Protein AF-Q4UH45-F1 (afdb_monomer)

Mean predicted aligned error: 14.89 Å

InterPro domains:
  IPR040346 GEX1/Brambleberry [PTHR33538] (209-299)

pLDDT: mean 76.78, std 16.5, range [30.42, 95.94]

Structure (mmCIF, N/CA/C/O backbone):
data_AF-Q4UH45-F1
#
_entry.id   AF-Q4UH45-F1
#
loop_
_atom_site.group_PDB
_atom_site.id
_atom_site.type_symbol
_atom_site.label_atom_id
_atom_site.label_alt_id
_atom_site.label_comp_id
_atom_site.label_asym_id
_atom_site.label_entity_id
_atom_site.label_seq_id
_atom_site.pdbx_PDB_ins_code
_atom_site.Cartn_x
_atom_site.Cartn_y
_atom_site.Cartn_z
_atom_site.occupancy
_atom_site.B_iso_or_equiv
_atom_site.auth_seq_id
_atom_site.auth_comp_id
_atom_site.auth_asym_id
_atom_site.auth_atom_id
_atom_site.pdbx_PDB_model_num
ATOM 1 N N . MET A 1 1 ? 33.753 -18.126 -39.770 1.00 50.56 1 MET A N 1
ATOM 2 C CA . MET A 1 1 ? 32.613 -17.251 -39.402 1.00 50.56 1 MET A CA 1
ATOM 3 C C . MET A 1 1 ? 31.334 -18.029 -39.057 1.00 50.56 1 MET A C 1
ATOM 5 O O . MET A 1 1 ? 30.749 -17.749 -38.024 1.00 50.56 1 MET A O 1
ATOM 9 N N . TYR A 1 2 ? 30.941 -19.057 -39.824 1.00 47.47 2 TYR A N 1
ATOM 10 C CA . TYR A 1 2 ? 29.731 -19.871 -39.565 1.00 47.47 2 TYR A CA 1
ATOM 11 C C . TYR A 1 2 ? 29.732 -20.716 -38.272 1.00 47.47 2 TYR A C 1
ATOM 13 O O . TYR A 1 2 ? 28.672 -20.997 -37.716 1.00 47.47 2 TYR A O 1
ATOM 21 N N . VAL A 1 3 ? 30.905 -21.114 -37.770 1.00 50.88 3 VAL A N 1
ATOM 22 C CA . VAL A 1 3 ? 31.024 -21.936 -36.546 1.00 50.88 3 VAL A CA 1
ATOM 23 C C . VAL A 1 3 ? 30.750 -21.113 -35.280 1.00 50.88 3 VAL A C 1
ATOM 25 O O . VAL A 1 3 ? 30.104 -21.596 -34.355 1.00 50.88 3 VAL A O 1
ATOM 28 N N . LEU A 1 4 ? 31.163 -19.841 -35.268 1.00 51.12 4 LEU A N 1
ATOM 29 C CA . LEU A 1 4 ? 30.916 -18.921 -34.153 1.00 51.12 4 LEU A CA 1
ATOM 30 C C . LEU A 1 4 ? 29.439 -18.508 -34.070 1.00 51.12 4 LEU A C 1
ATOM 32 O O . LEU A 1 4 ? 28.895 -18.415 -32.974 1.00 51.12 4 LEU A O 1
ATOM 36 N N . LEU A 1 5 ? 28.767 -18.354 -35.219 1.00 50.38 5 LEU A N 1
ATOM 37 C CA . LEU A 1 5 ? 27.331 -18.063 -35.269 1.00 50.38 5 LEU A CA 1
ATOM 38 C C . LEU A 1 5 ? 26.491 -19.238 -34.732 1.00 50.38 5 LEU A C 1
ATOM 40 O O .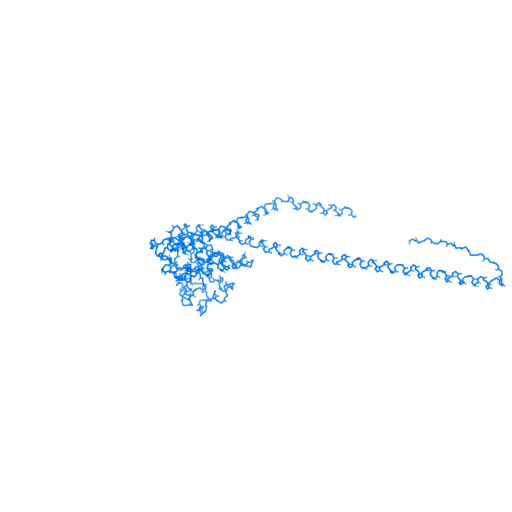 LEU A 1 5 ? 25.549 -19.033 -33.972 1.00 50.38 5 LEU A O 1
ATOM 44 N N . ASN A 1 6 ? 26.868 -20.478 -35.066 1.00 48.53 6 ASN A N 1
ATOM 45 C CA . ASN A 1 6 ? 26.182 -21.677 -34.570 1.00 48.53 6 ASN A CA 1
ATOM 46 C C . ASN A 1 6 ? 26.401 -21.907 -33.069 1.00 48.53 6 ASN A C 1
ATOM 48 O O . ASN A 1 6 ? 25.457 -22.252 -32.364 1.00 48.53 6 ASN A O 1
ATOM 52 N N . LEU A 1 7 ? 27.611 -21.664 -32.553 1.00 52.16 7 LEU A N 1
ATOM 53 C CA . LEU A 1 7 ? 27.875 -21.742 -31.113 1.00 52.16 7 LEU A CA 1
ATOM 54 C C . LEU A 1 7 ? 27.067 -20.703 -30.325 1.00 52.16 7 LEU A C 1
ATOM 56 O O . LEU A 1 7 ? 26.541 -21.036 -29.267 1.00 52.16 7 LEU A O 1
ATOM 60 N N . TYR A 1 8 ? 26.900 -19.490 -30.863 1.00 54.53 8 TYR A N 1
ATOM 61 C CA . TYR A 1 8 ? 26.096 -18.432 -30.245 1.00 54.53 8 TYR A CA 1
ATOM 62 C C . TYR A 1 8 ? 24.598 -18.788 -30.186 1.00 54.53 8 TYR A C 1
ATOM 64 O O . TYR A 1 8 ? 23.959 -18.639 -29.144 1.00 54.53 8 TYR A O 1
ATOM 72 N N . ILE A 1 9 ? 24.047 -19.355 -31.266 1.00 57.09 9 ILE A N 1
ATOM 73 C CA . ILE A 1 9 ? 22.644 -19.804 -31.324 1.00 57.09 9 ILE A CA 1
ATOM 74 C C . ILE A 1 9 ? 22.397 -21.006 -30.390 1.00 57.09 9 ILE A C 1
ATOM 76 O O . ILE A 1 9 ? 21.370 -21.071 -29.708 1.00 57.09 9 ILE A O 1
ATOM 80 N N . ILE A 1 10 ? 23.347 -21.941 -30.289 1.00 55.25 10 ILE A N 1
ATOM 81 C CA . ILE A 1 10 ? 23.257 -23.088 -29.367 1.00 55.25 10 ILE A CA 1
ATOM 82 C C . ILE A 1 10 ? 23.350 -22.633 -27.899 1.00 55.25 10 ILE A C 1
ATOM 84 O O . ILE A 1 10 ? 22.645 -23.169 -27.041 1.00 55.25 10 ILE A O 1
ATOM 88 N N . PHE A 1 11 ? 24.168 -21.620 -27.595 1.00 52.53 11 PHE A N 1
ATOM 89 C CA . PHE A 1 11 ? 24.265 -21.060 -26.242 1.00 52.53 11 PHE A CA 1
ATOM 90 C C . PHE A 1 11 ? 22.966 -20.360 -25.811 1.00 52.53 11 PHE A C 1
ATOM 92 O O . PHE A 1 11 ? 22.480 -20.595 -24.704 1.00 52.53 11 PHE A O 1
ATOM 99 N N . LEU A 1 12 ? 22.359 -19.564 -26.701 1.00 52.09 12 LEU A N 1
ATOM 100 C CA . LEU A 1 12 ? 21.094 -18.864 -26.436 1.00 52.09 12 LEU A CA 1
ATOM 101 C C . LEU A 1 12 ? 19.914 -19.830 -26.258 1.00 52.09 12 LEU A C 1
ATOM 103 O O . LEU A 1 12 ? 19.098 -19.671 -25.348 1.00 52.09 12 LEU A O 1
ATOM 107 N N . THR A 1 13 ? 19.841 -20.877 -27.082 1.00 52.59 13 THR A N 1
ATOM 108 C CA . THR A 1 13 ? 18.766 -21.878 -26.990 1.00 52.59 13 THR A CA 1
ATOM 109 C C . THR A 1 13 ? 18.890 -22.754 -25.742 1.00 52.59 13 THR A C 1
ATOM 111 O O . THR A 1 13 ? 17.875 -23.041 -25.106 1.00 52.59 13 THR A O 1
ATOM 114 N N . ARG A 1 14 ? 20.106 -23.112 -25.303 1.00 49.41 14 ARG A N 1
ATOM 115 C CA . ARG A 1 14 ? 20.291 -23.910 -24.076 1.00 49.41 14 ARG A CA 1
ATOM 116 C C . ARG A 1 14 ? 19.947 -23.154 -22.793 1.00 49.41 14 ARG A C 1
ATOM 118 O O . ARG A 1 14 ? 19.307 -23.745 -21.923 1.00 49.41 14 ARG A O 1
ATOM 125 N N . PHE A 1 15 ? 20.256 -21.861 -22.686 1.00 49.38 15 PHE A N 1
ATOM 126 C CA . PHE A 1 15 ? 19.868 -21.063 -21.510 1.00 49.38 15 PHE A CA 1
ATOM 127 C C . PHE A 1 15 ? 18.343 -20.940 -21.348 1.00 49.38 15 PHE A C 1
ATOM 129 O O . PHE A 1 15 ? 17.835 -21.048 -20.230 1.00 49.38 15 PHE A O 1
ATOM 136 N N . SER A 1 16 ? 17.601 -20.844 -22.459 1.00 47.94 16 SER A N 1
ATOM 137 C CA . SER A 1 16 ? 16.126 -20.795 -22.458 1.00 47.94 16 SER A CA 1
ATOM 138 C C . SER A 1 16 ? 15.439 -22.090 -21.977 1.00 47.94 16 SER A C 1
ATOM 140 O O . SER A 1 16 ? 14.251 -22.091 -21.647 1.00 47.94 16 SER A O 1
ATOM 142 N N . SER A 1 17 ? 16.180 -23.204 -21.929 1.00 45.53 17 SER A N 1
ATOM 143 C CA . SER A 1 17 ? 15.655 -24.547 -21.641 1.00 45.53 17 SER A CA 1
ATOM 144 C C . SER A 1 17 ? 15.914 -25.047 -20.214 1.00 45.53 17 SER A C 1
ATOM 146 O O . SER A 1 17 ? 15.476 -26.142 -19.862 1.00 45.53 17 SER A O 1
ATOM 148 N N . SER A 1 18 ? 16.587 -24.258 -19.368 1.00 48.25 18 SER A N 1
ATOM 149 C CA . SER A 1 18 ? 16.838 -24.654 -17.978 1.00 48.25 18 SER A CA 1
ATOM 150 C C . SER A 1 18 ? 15.532 -24.662 -17.162 1.00 48.25 18 SER A C 1
ATOM 152 O O . SER A 1 18 ? 14.769 -23.692 -17.157 1.00 48.25 18 SER A O 1
ATOM 154 N N . SER A 1 19 ? 15.242 -25.771 -16.467 1.00 54.53 19 SER A N 1
ATOM 155 C CA . SER A 1 19 ? 14.005 -25.914 -15.673 1.00 54.53 19 SER A CA 1
ATOM 156 C C . SER A 1 19 ? 13.900 -24.865 -14.560 1.00 54.53 19 SER A C 1
ATOM 158 O O . SER A 1 19 ? 12.803 -24.422 -14.227 1.00 54.53 19 SER A O 1
ATOM 160 N N . ILE A 1 20 ? 15.049 -24.415 -14.051 1.00 48.50 20 ILE A N 1
ATOM 161 C CA . ILE A 1 20 ? 15.186 -23.382 -13.023 1.00 48.50 20 ILE A CA 1
ATOM 162 C C . ILE A 1 20 ? 14.644 -22.038 -13.531 1.00 48.50 20 ILE A C 1
ATOM 164 O O . ILE A 1 20 ? 13.849 -21.402 -12.842 1.00 48.50 20 ILE A O 1
ATOM 168 N N . TYR A 1 21 ? 14.986 -21.642 -14.763 1.00 47.16 21 TYR A N 1
ATOM 169 C CA . TYR A 1 21 ? 14.485 -20.400 -15.359 1.00 47.16 21 TYR A CA 1
ATOM 170 C C . TYR A 1 21 ? 12.971 -20.460 -15.616 1.00 47.16 21 TYR A C 1
ATOM 172 O O . TYR A 1 21 ? 12.238 -19.532 -15.273 1.00 47.16 21 TYR A O 1
ATOM 180 N N . ARG A 1 22 ? 12.463 -21.592 -16.129 1.00 51.38 22 ARG A N 1
ATOM 181 C CA . ARG A 1 22 ? 11.011 -21.800 -16.300 1.00 51.38 22 ARG A CA 1
ATOM 182 C C . ARG A 1 22 ? 10.254 -21.716 -14.972 1.00 51.38 22 ARG A C 1
ATOM 184 O O . ARG A 1 22 ? 9.208 -21.076 -14.915 1.00 51.38 22 ARG A O 1
ATOM 191 N N . ASN A 1 23 ? 10.787 -22.304 -13.903 1.00 59.75 23 ASN A N 1
ATOM 192 C CA . ASN A 1 23 ? 10.148 -22.268 -12.589 1.00 59.75 23 ASN A CA 1
ATOM 193 C C . ASN A 1 23 ? 10.114 -20.842 -12.005 1.00 59.75 23 ASN A C 1
ATOM 195 O O . ASN A 1 23 ? 9.070 -20.380 -11.547 1.00 59.75 23 ASN A O 1
ATOM 199 N N . TRP A 1 24 ? 11.219 -20.100 -12.126 1.00 56.03 24 TRP A N 1
ATOM 200 C CA . TRP A 1 24 ? 11.303 -18.713 -11.664 1.00 56.03 24 TRP A CA 1
ATOM 201 C C . TRP A 1 24 ? 10.286 -17.801 -12.368 1.00 56.03 24 TRP A C 1
ATOM 203 O O . TRP A 1 24 ? 9.550 -17.065 -11.710 1.00 56.03 24 TRP A O 1
ATOM 213 N N . THR A 1 25 ? 10.147 -17.927 -13.694 1.00 71.25 25 THR A N 1
ATOM 214 C CA . THR A 1 25 ? 9.139 -17.160 -14.452 1.00 71.25 25 THR A CA 1
ATOM 215 C C . THR A 1 25 ? 7.700 -17.505 -14.055 1.00 71.25 25 THR A C 1
ATOM 217 O O . THR A 1 25 ? 6.843 -16.623 -14.037 1.00 71.25 25 THR A O 1
ATOM 220 N N . SER A 1 26 ? 7.422 -18.761 -13.690 1.00 75.56 26 SER A N 1
ATOM 221 C CA . SER A 1 26 ? 6.096 -19.189 -13.230 1.00 75.56 26 SER A CA 1
ATOM 222 C C . SER A 1 26 ? 5.737 -18.585 -11.869 1.00 75.56 26 SER A C 1
ATOM 224 O O . SER A 1 26 ? 4.627 -18.078 -11.693 1.00 75.56 26 SER A O 1
ATOM 226 N N . ILE A 1 27 ? 6.680 -18.589 -10.922 1.00 81.38 27 ILE A N 1
ATOM 227 C CA . ILE A 1 27 ? 6.498 -18.005 -9.585 1.00 81.38 27 ILE A CA 1
ATOM 228 C C . ILE A 1 27 ? 6.305 -16.488 -9.691 1.00 81.38 27 ILE A C 1
ATOM 230 O O . ILE A 1 27 ? 5.321 -15.960 -9.177 1.00 81.38 27 ILE A O 1
ATOM 234 N N . ALA A 1 28 ? 7.174 -15.801 -10.437 1.00 79.88 28 ALA A N 1
ATOM 235 C CA . ALA A 1 28 ? 7.065 -14.366 -10.694 1.00 79.88 28 ALA A CA 1
ATOM 236 C C . ALA A 1 28 ? 5.713 -13.997 -11.332 1.00 79.88 28 ALA A C 1
ATOM 238 O O . ALA A 1 28 ? 5.018 -13.093 -10.871 1.00 79.88 28 ALA A O 1
ATOM 239 N N . LYS A 1 29 ? 5.280 -14.749 -12.352 1.00 82.19 29 LYS A N 1
ATOM 240 C CA . LYS A 1 29 ? 3.981 -14.543 -13.009 1.00 82.19 29 LYS A CA 1
ATOM 241 C C . LYS A 1 29 ? 2.804 -14.760 -12.055 1.00 82.19 29 LYS A C 1
ATOM 243 O O . LYS A 1 29 ? 1.825 -14.014 -12.113 1.00 82.19 29 LYS A O 1
ATOM 248 N N . SER A 1 30 ? 2.888 -15.768 -11.188 1.00 88.31 30 SER A N 1
ATOM 249 C CA . SER A 1 30 ? 1.889 -16.022 -10.147 1.00 88.31 30 SER A CA 1
ATOM 250 C C . SER A 1 30 ? 1.811 -14.858 -9.156 1.00 88.31 30 SER A C 1
ATOM 252 O O . SER A 1 30 ? 0.719 -14.349 -8.914 1.00 88.31 30 SER A O 1
ATOM 254 N N . ASN A 1 31 ? 2.948 -14.401 -8.627 1.00 87.62 31 ASN A N 1
ATOM 255 C CA . ASN A 1 31 ? 3.000 -13.306 -7.656 1.00 87.62 31 ASN A CA 1
ATOM 256 C C . ASN A 1 31 ? 2.496 -11.992 -8.259 1.00 87.62 31 ASN A C 1
ATOM 258 O O . ASN A 1 31 ? 1.666 -11.322 -7.651 1.00 87.62 31 ASN A O 1
ATOM 262 N N . PHE A 1 32 ? 2.874 -11.684 -9.505 1.00 87.94 32 PHE A N 1
ATOM 263 C CA . PHE A 1 32 ? 2.331 -10.541 -10.244 1.00 87.94 32 PHE A CA 1
ATOM 264 C C . PHE A 1 32 ? 0.805 -10.597 -10.354 1.00 87.94 32 PHE A C 1
ATOM 266 O O . PHE A 1 32 ? 0.116 -9.610 -10.092 1.00 87.94 32 PHE A O 1
ATOM 273 N N . LYS A 1 33 ? 0.258 -11.758 -10.739 1.00 88.81 33 LYS A N 1
ATOM 274 C CA . LYS A 1 33 ? -1.190 -11.942 -10.875 1.00 88.81 33 LYS A CA 1
ATOM 275 C C . LYS A 1 33 ? -1.894 -11.756 -9.529 1.00 88.81 33 LYS A C 1
ATOM 277 O O . LYS A 1 33 ? -2.841 -10.976 -9.462 1.00 88.81 33 LYS A O 1
ATOM 282 N N . LYS A 1 34 ? -1.400 -12.407 -8.472 1.00 92.81 34 LYS A N 1
ATOM 283 C CA . LYS A 1 34 ? -1.940 -12.284 -7.110 1.00 92.81 34 LYS A CA 1
ATOM 284 C C . LYS A 1 34 ? -1.880 -10.846 -6.601 1.00 92.81 34 LYS A C 1
ATOM 286 O O . LYS A 1 34 ? -2.863 -10.358 -6.052 1.00 92.81 34 LYS A O 1
ATOM 291 N N . GLY A 1 35 ? -0.766 -10.151 -6.824 1.00 90.50 35 GLY A N 1
ATOM 292 C CA . GLY A 1 35 ? -0.588 -8.751 -6.443 1.00 90.50 35 GLY A CA 1
ATOM 293 C C . GLY A 1 35 ? -1.592 -7.843 -7.136 1.00 90.50 35 GLY A C 1
ATOM 294 O O . GLY A 1 35 ? -2.314 -7.096 -6.481 1.00 90.50 35 GLY A O 1
ATOM 295 N N . LYS A 1 36 ? -1.725 -7.990 -8.459 1.00 90.38 36 LYS A N 1
ATOM 296 C CA . LYS A 1 36 ? -2.708 -7.258 -9.264 1.00 90.38 36 LYS A CA 1
ATOM 297 C C . LYS A 1 36 ? -4.144 -7.506 -8.801 1.00 90.38 36 LYS A C 1
ATOM 299 O O . LYS A 1 36 ? -4.933 -6.568 -8.728 1.00 90.38 36 LYS A O 1
ATOM 304 N N . GLU A 1 37 ? -4.504 -8.759 -8.537 1.00 93.62 37 GLU A N 1
ATOM 305 C CA . GLU A 1 37 ? -5.841 -9.137 -8.065 1.00 93.62 37 GLU A CA 1
ATOM 306 C C . GLU A 1 37 ? -6.125 -8.571 -6.670 1.00 93.62 37 GLU A C 1
ATOM 308 O O . GLU A 1 37 ? -7.181 -7.979 -6.462 1.00 93.62 37 GLU A O 1
ATOM 313 N N . THR A 1 38 ? -5.161 -8.660 -5.753 1.00 91.50 38 THR A N 1
ATOM 314 C CA . THR A 1 38 ? -5.274 -8.104 -4.397 1.00 91.50 38 THR A CA 1
ATOM 315 C C . THR A 1 38 ? -5.417 -6.582 -4.428 1.00 91.50 38 THR A C 1
ATOM 317 O O . THR A 1 38 ? -6.317 -6.039 -3.794 1.00 91.50 38 THR A O 1
ATOM 320 N N . TYR A 1 39 ? -4.583 -5.883 -5.203 1.00 90.75 39 TYR A N 1
ATOM 321 C CA . TYR A 1 39 ? -4.668 -4.427 -5.346 1.00 90.75 39 TYR A CA 1
ATOM 322 C C . TYR A 1 39 ? -6.033 -3.997 -5.905 1.00 90.75 39 TYR A C 1
ATOM 324 O O . TYR A 1 39 ? -6.687 -3.100 -5.374 1.00 90.75 39 TYR A O 1
ATOM 332 N N . LYS A 1 40 ? -6.523 -4.704 -6.933 1.00 91.75 40 LYS A N 1
ATOM 333 C CA . LYS A 1 40 ? -7.868 -4.482 -7.482 1.00 91.75 40 LYS A CA 1
ATOM 334 C C . LYS A 1 40 ? -8.974 -4.746 -6.467 1.00 91.75 40 LYS A C 1
ATOM 336 O O . LYS A 1 40 ? -9.958 -4.018 -6.472 1.00 91.75 40 LYS A O 1
ATOM 341 N N . LEU A 1 41 ? -8.835 -5.766 -5.621 1.00 92.19 41 LEU A N 1
ATOM 342 C CA . LEU A 1 41 ? -9.815 -6.071 -4.582 1.00 92.19 41 LEU A CA 1
ATOM 343 C C . LEU A 1 41 ? -9.951 -4.910 -3.589 1.00 92.19 41 LEU A C 1
ATOM 345 O O . LEU A 1 41 ? -11.069 -4.532 -3.265 1.00 92.19 41 LEU A O 1
ATOM 349 N N . ILE A 1 42 ? -8.838 -4.300 -3.166 1.00 88.88 42 ILE A N 1
ATOM 350 C CA . ILE A 1 42 ? -8.852 -3.131 -2.267 1.00 88.88 42 ILE A CA 1
ATOM 351 C C . ILE A 1 42 ? -9.594 -1.954 -2.918 1.00 88.88 42 ILE A C 1
ATOM 353 O O . ILE A 1 42 ? -10.465 -1.350 -2.296 1.00 88.88 42 ILE A O 1
ATOM 357 N N . ILE A 1 43 ? -9.309 -1.672 -4.193 1.00 89.31 43 ILE A N 1
ATOM 358 C CA . ILE A 1 43 ? -10.007 -0.627 -4.962 1.00 89.31 43 ILE A CA 1
ATOM 359 C C . ILE A 1 43 ? -11.504 -0.935 -5.088 1.00 89.31 43 ILE A C 1
ATOM 361 O O . ILE A 1 43 ? -12.340 -0.047 -4.931 1.00 89.31 43 ILE A O 1
ATOM 365 N N . ASN A 1 44 ? -11.856 -2.189 -5.368 1.00 89.44 44 ASN A N 1
ATOM 366 C CA . ASN A 1 44 ? -13.249 -2.598 -5.511 1.00 89.44 44 ASN A CA 1
ATOM 367 C C . ASN A 1 44 ? -14.013 -2.489 -4.187 1.00 89.44 44 ASN A C 1
ATOM 369 O O . ASN A 1 44 ? -15.135 -1.997 -4.209 1.00 89.44 44 ASN A O 1
ATOM 373 N N . ASN A 1 45 ? -13.404 -2.863 -3.056 1.00 87.56 45 ASN A N 1
ATOM 374 C CA . ASN A 1 45 ? -14.009 -2.698 -1.731 1.00 87.56 45 ASN A CA 1
ATOM 375 C C . ASN A 1 45 ? -14.331 -1.223 -1.451 1.00 87.56 45 ASN A C 1
ATOM 377 O O . ASN A 1 45 ? -15.413 -0.910 -0.966 1.00 87.56 45 ASN A O 1
ATOM 381 N N . LEU A 1 46 ? -13.421 -0.304 -1.793 1.00 87.31 46 LEU A N 1
ATOM 382 C CA . LEU A 1 46 ? -13.670 1.134 -1.651 1.00 87.31 46 LEU A CA 1
ATOM 383 C C . LEU A 1 46 ? -14.797 1.626 -2.552 1.00 87.31 46 LEU A C 1
ATOM 385 O O . LEU A 1 46 ? -15.653 2.383 -2.107 1.00 87.31 46 LEU A O 1
ATOM 389 N N . ARG A 1 47 ? -14.825 1.170 -3.806 1.00 88.56 47 ARG A N 1
ATOM 390 C CA . ARG A 1 47 ? -15.891 1.521 -4.747 1.00 88.56 47 ARG A CA 1
ATOM 391 C C . ARG A 1 47 ? -17.253 0.995 -4.296 1.00 88.56 47 ARG A C 1
ATOM 393 O O . ARG A 1 47 ? -18.250 1.685 -4.460 1.00 88.56 47 ARG A O 1
ATOM 400 N N . GLU A 1 48 ? -17.302 -0.209 -3.736 1.00 89.88 48 GLU A N 1
ATOM 401 C CA . GLU A 1 48 ? -18.518 -0.762 -3.140 1.00 89.88 48 GLU A CA 1
ATOM 402 C C . GLU A 1 48 ? -19.011 0.131 -1.997 1.00 89.88 48 GLU A C 1
ATOM 404 O O . GLU A 1 48 ? -20.170 0.533 -2.003 1.00 89.88 48 GLU A O 1
ATOM 409 N N . LYS A 1 49 ? -18.118 0.548 -1.089 1.00 87.50 49 LYS A N 1
ATOM 410 C CA . LYS A 1 49 ? -18.486 1.449 0.014 1.00 87.50 49 LYS A CA 1
ATOM 411 C C . LYS A 1 49 ? -18.890 2.848 -0.444 1.00 87.50 49 LYS A C 1
ATOM 413 O O . LYS A 1 49 ? -19.764 3.449 0.167 1.00 87.50 49 LYS A O 1
ATOM 418 N N . GLU A 1 50 ? -18.298 3.358 -1.518 1.00 87.12 50 GLU A N 1
ATOM 419 C CA . GLU A 1 50 ? -18.730 4.611 -2.147 1.00 87.12 50 GLU A CA 1
ATOM 420 C C . GLU A 1 50 ? -20.154 4.488 -2.708 1.00 87.12 50 GLU A C 1
ATOM 422 O O . GLU A 1 50 ? -20.974 5.382 -2.522 1.00 87.12 50 GLU A O 1
ATOM 427 N N . ASN A 1 51 ? -20.492 3.358 -3.331 1.00 88.19 51 ASN A N 1
ATOM 428 C CA . ASN A 1 51 ? -21.853 3.115 -3.811 1.00 88.19 51 ASN A CA 1
ATOM 429 C C . ASN A 1 51 ? -22.852 2.971 -2.652 1.00 88.19 51 ASN A C 1
ATOM 431 O O . ASN A 1 51 ? -23.945 3.534 -2.723 1.00 88.19 51 ASN A O 1
ATOM 435 N N . ASP A 1 52 ? -22.474 2.263 -1.582 1.00 86.12 52 ASP A N 1
ATOM 436 C CA . ASP A 1 52 ? -23.274 2.162 -0.353 1.00 86.12 52 ASP A CA 1
ATOM 437 C C . ASP A 1 52 ? -23.537 3.561 0.229 1.00 86.12 52 ASP A C 1
ATOM 439 O O . ASP A 1 52 ? -24.670 3.906 0.564 1.00 86.12 52 ASP A O 1
ATOM 443 N N . CYS A 1 53 ? -22.494 4.392 0.281 1.00 83.50 53 CYS A N 1
ATOM 444 C CA . CYS A 1 53 ? -22.543 5.780 0.726 1.00 83.50 53 CYS A CA 1
ATOM 445 C C . CYS A 1 53 ? -23.526 6.614 -0.110 1.00 83.50 53 CYS A C 1
ATOM 447 O O . CYS A 1 53 ? -24.436 7.236 0.435 1.00 83.50 53 CYS A O 1
ATOM 449 N N . MET A 1 54 ? -23.409 6.567 -1.439 1.00 83.81 54 MET A N 1
ATOM 450 C CA . MET A 1 54 ? -24.305 7.283 -2.353 1.00 83.81 54 MET A CA 1
ATOM 451 C C . MET A 1 54 ? -25.764 6.812 -2.242 1.00 83.81 54 MET A C 1
ATOM 453 O O . MET A 1 54 ? -26.696 7.615 -2.352 1.00 83.81 54 MET A O 1
ATOM 457 N N . SER A 1 55 ? -25.978 5.516 -1.990 1.00 84.25 55 SER A N 1
ATOM 458 C CA . SER A 1 55 ? -27.307 4.951 -1.739 1.00 84.25 55 SER A CA 1
ATOM 459 C C . SER A 1 55 ? -27.915 5.486 -0.440 1.00 84.25 55 SER A C 1
ATOM 461 O O . SER A 1 55 ? -29.090 5.855 -0.424 1.00 84.25 55 SER A O 1
ATOM 463 N N . LEU A 1 56 ? -27.121 5.591 0.632 1.00 78.94 56 LEU A N 1
ATOM 464 C CA . LEU A 1 56 ? -27.575 6.178 1.895 1.00 78.94 56 LEU A CA 1
ATOM 465 C C . LEU A 1 56 ? -27.994 7.641 1.727 1.00 78.94 56 LEU A C 1
ATOM 467 O O . LEU A 1 56 ? -29.075 8.005 2.177 1.00 78.94 56 LEU A O 1
ATOM 471 N N . LEU A 1 57 ? -27.199 8.450 1.017 1.00 77.56 57 LEU A N 1
ATOM 472 C CA . LEU A 1 57 ? -27.534 9.856 0.739 1.00 77.56 57 LEU A CA 1
ATOM 473 C C . LEU A 1 57 ? -28.861 10.036 0.011 1.00 77.56 57 LEU A C 1
ATOM 475 O O . LEU A 1 57 ? -29.568 11.015 0.229 1.00 77.56 57 LEU A O 1
ATOM 479 N N . SER A 1 58 ? -29.177 9.104 -0.882 1.00 77.38 58 SER A N 1
ATOM 480 C CA . SER A 1 58 ? -30.377 9.189 -1.709 1.00 77.38 58 SER A CA 1
ATOM 481 C C . SER A 1 58 ? -31.637 8.758 -0.954 1.00 77.38 58 SER A C 1
ATOM 483 O O . SER A 1 58 ? -32.731 9.218 -1.277 1.00 77.38 58 SER A O 1
ATOM 485 N N . ASN A 1 59 ? -31.497 7.863 0.029 1.00 74.94 59 ASN A N 1
ATOM 486 C CA . ASN A 1 59 ? -32.622 7.166 0.655 1.00 74.94 59 ASN A CA 1
ATOM 487 C C . ASN A 1 59 ? -32.906 7.605 2.099 1.00 74.94 59 ASN A C 1
ATOM 489 O O . ASN A 1 59 ? -34.051 7.493 2.540 1.00 74.94 59 ASN A O 1
ATOM 493 N N . ASP A 1 60 ? -31.907 8.099 2.834 1.00 68.56 60 ASP A N 1
ATOM 494 C CA . ASP A 1 60 ? -32.037 8.430 4.253 1.00 68.56 60 ASP A CA 1
ATOM 495 C C . ASP A 1 60 ? -32.013 9.947 4.495 1.00 68.56 60 ASP A C 1
ATOM 497 O O . ASP A 1 60 ? -30.965 10.598 4.507 1.00 68.56 60 ASP A O 1
ATOM 501 N N . LYS A 1 61 ? -33.203 10.511 4.733 1.00 65.62 61 LYS A N 1
ATOM 502 C CA . LYS A 1 61 ? -33.372 11.944 5.010 1.00 65.62 61 LYS A CA 1
ATOM 503 C C . LYS A 1 61 ? -32.708 12.379 6.319 1.00 65.62 61 LYS A C 1
ATOM 505 O O . LYS A 1 61 ? -32.219 13.504 6.387 1.00 65.62 61 LYS A O 1
ATOM 510 N N . HIS A 1 62 ? -32.625 11.501 7.324 1.00 65.56 62 HIS A N 1
ATOM 511 C CA . HIS A 1 62 ? -31.976 11.830 8.597 1.00 65.56 62 HIS A CA 1
ATOM 512 C C . HIS A 1 62 ? -30.466 12.019 8.434 1.00 65.56 62 HIS A C 1
ATOM 514 O O . HIS A 1 62 ? -29.876 12.861 9.109 1.00 65.56 62 HIS A O 1
ATOM 520 N N . VAL A 1 63 ? -29.838 11.286 7.510 1.00 63.97 63 VAL A N 1
ATOM 521 C CA . VAL A 1 63 ? -28.411 11.451 7.203 1.00 63.97 63 VAL A CA 1
ATOM 522 C C . VAL A 1 63 ? -28.157 12.799 6.528 1.00 63.97 63 VAL A C 1
ATOM 524 O O . VAL A 1 63 ? -27.253 13.521 6.938 1.00 63.97 63 VAL A O 1
ATOM 527 N N . THR A 1 64 ? -28.983 13.186 5.551 1.00 60.59 64 THR A N 1
ATOM 528 C CA . THR A 1 64 ? -28.851 14.484 4.864 1.00 60.59 64 THR A CA 1
ATOM 529 C C . THR A 1 64 ? -29.200 15.691 5.737 1.00 60.59 64 THR A C 1
ATOM 531 O O . THR A 1 64 ? -28.716 16.788 5.479 1.00 60.59 64 THR A O 1
ATOM 534 N N . GLU A 1 65 ? -30.035 15.513 6.765 1.00 62.19 65 GLU A N 1
ATOM 535 C CA . GLU A 1 65 ? -30.399 16.582 7.705 1.00 62.19 65 GLU A CA 1
ATOM 536 C C . GLU A 1 65 ? -29.340 16.781 8.802 1.00 62.19 65 GLU A C 1
ATOM 538 O O . GLU A 1 65 ? -29.079 17.916 9.200 1.00 62.19 65 GLU A O 1
ATOM 543 N N . ASN A 1 66 ? -28.694 15.702 9.261 1.00 62.50 66 ASN A N 1
ATOM 544 C CA . ASN A 1 66 ? -27.675 15.759 10.315 1.00 62.50 66 ASN A CA 1
ATOM 545 C C . ASN A 1 66 ? -26.259 16.057 9.792 1.00 62.50 66 ASN A C 1
ATOM 547 O O . ASN A 1 66 ? -25.412 16.520 10.556 1.00 62.50 66 ASN A O 1
ATOM 551 N N . PHE A 1 67 ? -25.992 15.812 8.507 1.00 67.00 67 PHE A N 1
ATOM 552 C CA . PHE A 1 67 ? -24.704 16.084 7.874 1.00 67.00 67 PHE A CA 1
ATOM 553 C C . PHE A 1 67 ? -24.907 17.063 6.705 1.00 67.00 67 PHE A C 1
ATOM 555 O O . PHE A 1 67 ? -25.514 16.682 5.705 1.00 67.00 67 PHE A O 1
ATOM 562 N N . PRO A 1 68 ? -24.413 18.316 6.785 1.00 66.06 68 PRO A N 1
ATOM 563 C CA . PRO A 1 68 ? -24.501 19.275 5.683 1.00 66.06 68 PRO A CA 1
ATOM 564 C C . PRO A 1 68 ? -23.566 18.861 4.541 1.00 66.06 68 PRO A C 1
ATOM 566 O O . PRO A 1 68 ? -22.402 19.254 4.491 1.00 66.06 68 PRO A O 1
ATOM 569 N N . ILE A 1 69 ? -24.071 18.021 3.644 1.00 73.31 69 ILE A N 1
ATOM 570 C CA . ILE A 1 69 ? -23.291 17.413 2.566 1.00 73.31 69 ILE A CA 1
ATOM 571 C C . ILE A 1 69 ? -23.292 18.320 1.346 1.00 73.31 69 ILE A C 1
ATOM 573 O O . ILE A 1 69 ? -24.340 18.719 0.839 1.00 73.31 69 ILE A O 1
ATOM 577 N N . ASP A 1 70 ? -22.093 18.620 0.857 1.00 79.25 70 ASP A N 1
ATOM 578 C CA . ASP A 1 70 ? -21.894 19.402 -0.355 1.00 79.25 70 ASP A CA 1
ATOM 579 C C . ASP A 1 70 ? -22.124 18.520 -1.597 1.00 79.25 70 ASP A C 1
ATOM 581 O O . ASP A 1 70 ? -21.227 17.817 -2.075 1.00 79.25 70 ASP A O 1
ATOM 585 N N . LEU A 1 71 ? -23.362 18.532 -2.100 1.00 78.38 71 LEU A N 1
ATOM 586 C CA . LEU A 1 71 ? -23.756 17.812 -3.315 1.00 78.38 71 LEU A CA 1
ATOM 587 C C . LEU A 1 71 ? -23.035 18.342 -4.563 1.00 78.38 71 LEU A C 1
ATOM 589 O O . LEU A 1 71 ? -22.724 17.558 -5.463 1.00 78.38 71 LEU A O 1
ATOM 593 N N . ASP A 1 72 ? -22.716 19.638 -4.610 1.00 80.56 72 ASP A N 1
ATOM 594 C CA . ASP A 1 72 ? -21.995 20.235 -5.736 1.00 80.56 72 ASP A CA 1
ATOM 595 C C . ASP A 1 72 ? -20.564 19.697 -5.809 1.00 80.56 72 ASP A C 1
ATOM 597 O O . ASP A 1 72 ? -20.069 19.391 -6.899 1.00 80.56 72 ASP A O 1
ATOM 601 N N . TYR A 1 73 ? -19.916 19.502 -4.656 1.00 81.75 73 TYR A N 1
ATOM 602 C CA . TYR A 1 73 ? -18.649 18.782 -4.588 1.00 81.75 73 TYR A CA 1
ATOM 603 C C . TYR A 1 73 ? -18.801 17.339 -5.074 1.00 81.75 73 TYR A C 1
ATOM 605 O O . TYR A 1 73 ? -17.984 16.891 -5.871 1.00 81.75 73 TYR A O 1
ATOM 613 N N . ILE A 1 74 ? -19.831 16.604 -4.645 1.00 82.31 74 ILE A N 1
ATOM 614 C CA . ILE A 1 74 ? -20.001 15.198 -5.049 1.00 82.31 74 ILE A CA 1
ATOM 615 C C . ILE A 1 74 ? -20.126 15.054 -6.569 1.00 82.31 74 ILE A C 1
ATOM 617 O O . ILE A 1 74 ? -19.504 14.167 -7.153 1.00 82.31 74 ILE A O 1
ATOM 621 N N . HIS A 1 75 ? -20.879 15.940 -7.219 1.00 80.56 75 HIS A N 1
ATOM 622 C CA . HIS A 1 75 ? -21.106 15.866 -8.661 1.00 80.56 75 HIS A CA 1
ATOM 623 C C . HIS A 1 75 ? -19.936 16.379 -9.512 1.00 80.56 75 HIS A C 1
ATOM 625 O O . HIS A 1 75 ? -19.774 15.917 -10.641 1.00 80.56 75 HIS A O 1
ATOM 631 N N . ASN A 1 76 ? -19.121 17.303 -8.991 1.00 81.38 76 ASN A N 1
ATOM 632 C CA . ASN A 1 76 ? -18.066 17.974 -9.763 1.00 81.38 76 ASN A CA 1
ATOM 633 C C . ASN A 1 76 ? -16.633 17.626 -9.319 1.00 81.38 76 ASN A C 1
ATOM 635 O O . ASN A 1 76 ? -15.669 18.139 -9.893 1.00 81.38 76 ASN A O 1
ATOM 639 N N . SER A 1 77 ? -16.464 16.791 -8.293 1.00 82.19 77 SER A N 1
ATOM 640 C CA . SER A 1 77 ? -15.146 16.414 -7.779 1.00 82.19 77 SER A CA 1
ATOM 641 C C . SER A 1 77 ? -14.415 15.450 -8.716 1.00 82.19 77 SER A C 1
ATOM 643 O O . SER A 1 77 ? -15.000 14.563 -9.331 1.00 82.19 77 SER A O 1
ATOM 645 N N . THR A 1 78 ? -13.093 15.600 -8.780 1.00 82.44 78 THR A N 1
ATOM 646 C CA . THR A 1 78 ? -12.177 14.636 -9.409 1.00 82.44 78 THR A CA 1
ATOM 647 C C . THR A 1 78 ? -11.767 13.505 -8.463 1.00 82.44 78 THR A C 1
ATOM 649 O O . THR A 1 78 ? -11.038 12.598 -8.867 1.00 82.44 78 THR A O 1
ATOM 652 N N . ASP A 1 79 ? -12.207 13.559 -7.201 1.00 79.94 79 ASP A N 1
ATOM 653 C CA . ASP A 1 79 ? -12.020 12.489 -6.225 1.00 79.94 79 ASP A CA 1
ATOM 654 C C . ASP A 1 79 ? -12.755 11.226 -6.704 1.00 79.94 79 ASP A C 1
ATOM 656 O O . ASP A 1 79 ? -13.937 11.316 -7.030 1.00 79.94 79 ASP A O 1
ATOM 660 N N . PRO A 1 80 ? -12.102 10.052 -6.759 1.00 79.50 80 PRO A N 1
ATOM 661 C CA . PRO A 1 80 ? -12.770 8.797 -7.096 1.00 79.50 80 PRO A CA 1
ATOM 662 C C . PRO A 1 80 ? -13.801 8.332 -6.054 1.00 79.50 80 PRO A C 1
ATOM 664 O O . PRO A 1 80 ? -14.595 7.448 -6.374 1.00 79.50 80 PRO A O 1
ATOM 667 N N . TYR A 1 81 ? -13.779 8.884 -4.833 1.00 84.62 81 TYR A N 1
ATOM 668 C CA . TYR A 1 81 ? -14.675 8.522 -3.726 1.00 84.62 81 TYR A CA 1
ATOM 669 C C . TYR A 1 81 ? -15.230 9.773 -3.004 1.00 84.62 81 TYR A C 1
ATOM 671 O O . TYR A 1 81 ? -14.928 10.011 -1.825 1.00 84.62 81 TYR A O 1
ATOM 679 N N . PRO A 1 82 ? -15.969 10.647 -3.712 1.00 84.31 82 PRO A N 1
ATOM 680 C CA . PRO A 1 82 ? -16.338 11.963 -3.204 1.00 84.31 82 PRO A CA 1
ATOM 681 C C . PRO A 1 82 ? -17.335 11.921 -2.035 1.00 84.31 82 PRO A C 1
ATOM 683 O O . PRO A 1 82 ? -17.221 12.753 -1.131 1.00 84.31 82 PRO A O 1
ATOM 686 N N . CYS A 1 83 ? -18.261 10.957 -2.007 1.00 83.06 83 CYS A N 1
ATOM 687 C CA . CYS A 1 83 ? -19.215 10.759 -0.913 1.00 83.06 83 CYS A CA 1
ATOM 688 C C . CYS A 1 83 ? -18.478 10.427 0.383 1.00 83.06 83 CYS A C 1
ATOM 690 O O . CYS A 1 83 ? -18.608 11.127 1.391 1.00 83.06 83 CYS A O 1
ATOM 692 N N . LEU A 1 84 ? -17.613 9.411 0.335 1.00 82.00 84 LEU A N 1
ATOM 693 C CA . LEU A 1 84 ? -16.803 9.003 1.479 1.00 82.00 84 LEU A CA 1
ATOM 694 C C . LEU A 1 84 ? -15.859 10.118 1.949 1.00 82.00 84 LEU A C 1
ATOM 696 O O . LEU A 1 84 ? -15.562 10.229 3.141 1.00 82.00 84 LEU A O 1
ATOM 700 N N . THR A 1 85 ? -15.369 10.960 1.038 1.00 79.44 85 THR A N 1
ATOM 701 C CA . THR A 1 85 ? -14.550 12.126 1.398 1.00 79.44 85 THR A CA 1
ATOM 702 C C . THR A 1 85 ? -15.347 13.199 2.128 1.00 79.44 85 THR A C 1
ATOM 704 O O . THR A 1 85 ? -14.851 13.723 3.123 1.00 79.44 85 THR A O 1
ATOM 707 N N . GLN A 1 86 ? -16.557 13.526 1.673 1.00 77.62 86 GLN A N 1
ATOM 708 C CA . GLN A 1 86 ? -17.420 14.506 2.341 1.00 77.62 86 GLN A CA 1
ATOM 709 C C . GLN A 1 86 ? -17.749 14.076 3.767 1.00 77.62 86 GLN A C 1
ATOM 711 O O . GLN A 1 86 ? -17.587 14.842 4.713 1.00 77.62 86 GLN A O 1
ATOM 716 N N . PHE A 1 87 ? -18.082 12.808 3.948 1.00 71.88 87 PHE A N 1
ATOM 717 C CA . PHE A 1 87 ? -18.390 12.277 5.265 1.00 71.88 87 PHE A CA 1
ATOM 718 C C . PHE A 1 87 ? -17.202 12.263 6.234 1.00 71.88 87 PHE A C 1
ATOM 720 O O . PHE A 1 87 ? -17.366 12.600 7.404 1.00 71.88 87 PHE A O 1
ATOM 727 N N . ASN A 1 88 ? -15.987 12.017 5.736 1.00 68.69 88 ASN A N 1
ATOM 728 C CA . ASN A 1 88 ? -14.756 12.184 6.518 1.00 68.69 88 ASN A CA 1
ATOM 729 C C . ASN A 1 88 ? -14.406 13.651 6.845 1.00 68.69 88 ASN A C 1
ATOM 731 O O . ASN A 1 88 ? -13.536 13.890 7.681 1.00 68.69 88 ASN A O 1
ATOM 735 N N . ARG A 1 89 ? -15.000 14.633 6.151 1.00 65.38 89 ARG A N 1
ATOM 736 C CA . ARG A 1 89 ? -14.796 16.070 6.417 1.00 65.38 89 ARG A CA 1
ATOM 737 C C . ARG A 1 89 ? -15.787 16.629 7.436 1.00 65.38 89 ARG A C 1
ATOM 739 O O . ARG A 1 89 ? -15.449 17.600 8.105 1.00 65.38 89 ARG A O 1
ATOM 746 N N . ILE A 1 90 ? -16.992 16.063 7.501 1.00 56.88 90 ILE A N 1
ATOM 747 C CA . ILE A 1 90 ? -18.122 16.598 8.275 1.00 56.88 90 ILE A CA 1
ATOM 748 C C . ILE A 1 90 ? -18.283 15.867 9.626 1.00 56.88 90 ILE A C 1
ATOM 750 O O . ILE A 1 90 ? -18.746 16.477 10.585 1.00 56.88 90 ILE A O 1
ATOM 754 N N . GLY A 1 91 ? -17.877 14.593 9.729 1.00 51.59 91 GLY A N 1
ATOM 755 C CA . GLY A 1 91 ? -17.815 13.826 10.984 1.00 51.59 91 GLY A CA 1
ATOM 756 C C . GLY A 1 91 ? -16.387 13.639 11.511 1.00 51.59 91 GLY A C 1
ATOM 757 O O . GLY A 1 91 ? -15.431 14.034 10.840 1.00 51.59 91 GLY A O 1
ATOM 758 N N . ASP A 1 92 ? -16.249 13.036 12.704 1.00 51.19 92 ASP A N 1
ATOM 759 C CA . ASP A 1 92 ? -14.957 12.668 13.305 1.00 51.19 92 ASP A CA 1
ATOM 760 C C . ASP A 1 92 ? -14.033 12.068 12.241 1.00 51.19 92 ASP A C 1
ATOM 762 O O . ASP A 1 92 ? -14.337 11.059 11.600 1.00 51.19 92 ASP A O 1
ATOM 766 N N . LYS A 1 93 ? -12.915 12.756 12.004 1.00 66.50 93 LYS A N 1
ATOM 767 C CA . LYS A 1 93 ? -11.923 12.404 10.992 1.00 66.50 93 LYS A CA 1
ATOM 768 C C . LYS A 1 93 ? -11.482 10.968 11.245 1.00 66.50 93 LYS A C 1
ATOM 770 O O . LYS A 1 93 ? -10.788 10.747 12.233 1.00 66.50 93 LYS A O 1
ATOM 775 N N . PHE A 1 94 ? -11.845 10.038 10.352 1.00 78.12 94 PHE A N 1
ATOM 776 C CA . PHE A 1 94 ? -11.497 8.625 10.509 1.00 78.12 94 PHE A CA 1
ATOM 777 C C . PHE A 1 94 ? -10.036 8.478 10.947 1.00 78.12 94 PHE A C 1
ATOM 779 O O . PHE A 1 94 ? -9.109 8.975 10.285 1.00 78.12 94 PHE A O 1
ATOM 786 N N . ASP A 1 95 ? -9.847 7.801 12.074 1.00 83.00 95 ASP A N 1
ATOM 787 C CA . ASP A 1 95 ? -8.542 7.416 12.565 1.00 83.00 95 ASP A CA 1
ATOM 788 C C . ASP A 1 95 ? -8.411 5.901 12.542 1.00 83.00 95 ASP A C 1
ATOM 790 O O . ASP A 1 95 ? -9.215 5.180 13.132 1.00 83.00 95 ASP A O 1
ATOM 794 N N . ILE A 1 96 ? -7.360 5.418 11.882 1.00 87.06 96 ILE A N 1
ATOM 795 C CA . ILE A 1 96 ? -7.045 3.992 11.855 1.00 87.06 96 ILE A CA 1
ATOM 796 C C . ILE A 1 96 ? -6.698 3.477 13.251 1.00 87.06 96 ILE A C 1
ATOM 798 O O . ILE A 1 96 ? -6.763 2.275 13.455 1.00 87.06 96 ILE A O 1
ATOM 802 N N . ASP A 1 97 ? -6.353 4.346 14.204 1.00 85.62 97 ASP A N 1
ATOM 803 C CA . ASP A 1 97 ? -5.962 3.974 15.567 1.00 85.62 97 ASP A CA 1
ATOM 804 C C . ASP A 1 97 ? -7.092 4.046 16.591 1.00 85.62 97 ASP A C 1
ATOM 806 O O . ASP A 1 97 ? -6.963 3.476 17.675 1.00 85.62 97 ASP A O 1
ATOM 810 N N . ASP A 1 98 ? -8.223 4.658 16.246 1.00 82.00 98 ASP A N 1
ATOM 811 C CA . ASP A 1 98 ? -9.375 4.674 17.139 1.00 82.00 98 ASP A CA 1
ATOM 812 C C . ASP A 1 98 ? -10.065 3.302 17.166 1.00 82.00 98 ASP A C 1
ATOM 814 O O . ASP A 1 98 ? -9.952 2.492 16.235 1.00 82.00 98 ASP A O 1
ATOM 818 N N . GLU A 1 99 ? -10.764 3.008 18.264 1.00 65.31 99 GLU A N 1
ATOM 819 C CA . GLU A 1 99 ? -11.491 1.740 18.452 1.00 65.31 99 GLU A CA 1
ATOM 820 C C . GLU A 1 99 ? -12.729 1.623 17.541 1.00 65.31 99 GLU A C 1
ATOM 822 O O . GLU A 1 99 ? -13.402 0.593 17.521 1.00 65.31 99 GLU A O 1
ATOM 827 N N . GLY A 1 100 ? -12.988 2.657 16.733 1.00 59.22 100 GLY A N 1
ATOM 828 C CA . GLY A 1 100 ? -14.275 2.885 16.098 1.00 59.22 100 GLY A CA 1
ATOM 829 C C . GLY A 1 100 ? -15.274 3.418 17.123 1.00 59.22 100 GLY A C 1
ATOM 830 O O . GLY A 1 100 ? -15.152 3.191 18.324 1.00 59.22 100 GLY A O 1
ATOM 831 N N . VAL A 1 101 ? -16.268 4.165 16.655 1.00 53.50 101 VAL A N 1
ATOM 832 C CA . VAL A 1 101 ? -17.434 4.482 17.488 1.00 53.50 101 VAL A CA 1
ATOM 833 C C . VAL A 1 101 ? -18.102 3.147 17.837 1.00 53.50 101 VAL A C 1
ATOM 835 O O . VAL A 1 101 ? -18.261 2.316 16.934 1.00 53.50 101 VAL A O 1
ATOM 838 N N . GLU A 1 102 ? -18.465 2.918 19.111 1.00 51.59 102 GLU A N 1
ATOM 839 C CA . GLU A 1 102 ? -19.383 1.822 19.456 1.00 51.59 102 GLU A CA 1
ATOM 840 C C . GLU A 1 102 ? -20.538 1.893 18.465 1.00 51.59 102 GLU A C 1
ATOM 842 O O . GLU A 1 102 ? -21.073 2.976 18.233 1.00 51.59 102 GLU A O 1
ATOM 847 N N . VAL A 1 103 ? -20.829 0.778 17.796 1.00 50.66 103 VAL A N 1
ATOM 848 C CA . VAL A 1 103 ? -21.836 0.723 16.738 1.00 50.66 103 VAL A CA 1
ATOM 849 C C . VAL A 1 103 ? -23.198 0.975 17.379 1.00 50.66 103 VAL A C 1
ATOM 851 O O . VAL A 1 103 ? -23.930 0.041 17.685 1.00 50.66 103 VAL A O 1
ATOM 854 N N . ASP A 1 104 ? -23.524 2.239 17.624 1.00 49.44 104 ASP A N 1
ATOM 855 C CA . ASP A 1 104 ? -24.899 2.671 17.707 1.00 49.44 104 ASP A CA 1
ATOM 856 C C . ASP A 1 104 ? -25.506 2.387 16.330 1.00 49.44 104 ASP A C 1
ATOM 858 O O . ASP A 1 104 ? -24.825 2.508 15.304 1.00 49.44 104 ASP A O 1
ATOM 862 N N . ASP A 1 105 ? -26.754 1.939 16.328 1.00 52.31 105 ASP A N 1
ATOM 863 C CA . ASP A 1 105 ? -27.454 1.138 15.308 1.00 52.31 105 ASP A CA 1
ATOM 864 C C . ASP A 1 105 ? -27.584 1.807 13.912 1.00 52.31 105 ASP A C 1
ATO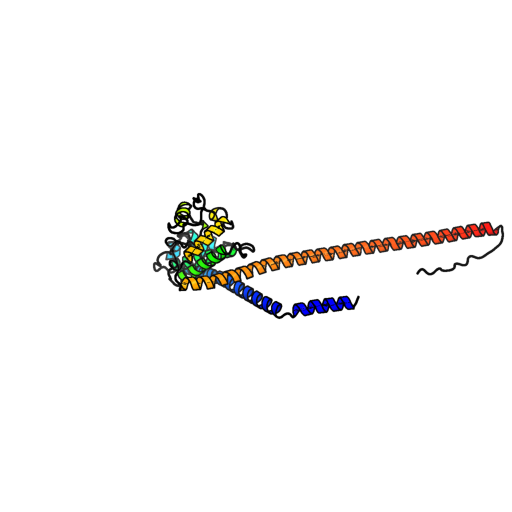M 866 O O . ASP A 1 105 ? -28.299 1.349 13.021 1.00 52.31 105 ASP A O 1
ATOM 870 N N . MET A 1 106 ? -26.898 2.927 13.684 1.00 61.47 106 MET A N 1
ATOM 871 C CA . MET A 1 106 ? -26.885 3.664 12.432 1.00 61.47 106 MET A CA 1
ATOM 872 C C . MET A 1 106 ? -25.937 3.016 11.419 1.00 61.47 106 MET A C 1
ATOM 874 O O . MET A 1 106 ? -24.717 3.178 11.470 1.00 61.47 106 MET A O 1
ATOM 878 N N . SER A 1 107 ? -26.525 2.367 10.410 1.00 66.50 107 SER A N 1
ATOM 879 C CA . SER A 1 107 ? -25.863 1.759 9.240 1.00 66.50 107 SER A CA 1
ATOM 880 C C . SER A 1 107 ? -24.753 2.613 8.597 1.00 66.50 107 SER A C 1
ATOM 882 O O . SER A 1 107 ? -23.849 2.074 7.958 1.00 66.50 107 SER A O 1
ATOM 884 N N . TYR A 1 108 ? -24.819 3.936 8.738 1.00 72.69 108 TYR A N 1
ATOM 885 C CA . TYR A 1 108 ? -23.873 4.883 8.163 1.00 72.69 108 TYR A CA 1
ATOM 886 C C . TYR A 1 108 ? -22.496 4.886 8.866 1.00 72.69 108 TYR A C 1
ATOM 888 O O . TYR A 1 108 ? -21.480 4.874 8.172 1.00 72.69 108 TYR A O 1
ATOM 896 N N . SER A 1 109 ? -22.418 4.789 10.202 1.00 74.38 109 SER A N 1
ATOM 897 C CA . SER A 1 109 ? -21.136 4.821 10.944 1.00 74.38 109 SER A CA 1
ATOM 898 C C . SER A 1 109 ? -20.201 3.677 10.531 1.00 74.38 109 SER A C 1
ATOM 900 O O . SER A 1 109 ? -19.005 3.868 10.296 1.00 74.38 109 SER A O 1
ATOM 902 N N . LYS A 1 110 ? -20.774 2.486 10.338 1.00 78.75 110 LYS A N 1
ATOM 903 C CA . LYS A 1 110 ? -20.077 1.294 9.850 1.00 78.75 110 LYS A CA 1
ATOM 904 C C . LYS A 1 110 ? -19.493 1.495 8.452 1.00 78.75 110 LYS A C 1
ATOM 906 O O . LYS A 1 110 ? -18.350 1.109 8.213 1.00 78.75 110 LYS A O 1
ATOM 911 N N . ILE A 1 111 ? -20.252 2.107 7.540 1.00 78.81 111 ILE A N 1
ATOM 912 C CA . ILE A 1 111 ? -19.799 2.363 6.167 1.00 78.81 111 ILE A CA 1
ATOM 913 C C . ILE A 1 111 ? -18.619 3.336 6.165 1.00 78.81 111 ILE A C 1
ATOM 915 O O . ILE A 1 111 ? -17.626 3.054 5.497 1.00 78.81 111 ILE A O 1
ATOM 919 N N . ILE A 1 112 ? -18.674 4.416 6.954 1.00 76.81 112 ILE A N 1
ATOM 920 C CA . ILE A 1 112 ? -17.555 5.368 7.077 1.00 76.81 112 ILE A CA 1
ATOM 921 C C . ILE A 1 112 ? -16.316 4.671 7.625 1.00 76.81 112 ILE A C 1
ATOM 923 O O . ILE A 1 112 ? -15.236 4.836 7.067 1.00 76.81 112 ILE A O 1
ATOM 927 N N . ASN A 1 113 ? -16.456 3.895 8.704 1.00 81.19 113 ASN A N 1
ATOM 928 C CA . ASN A 1 113 ? -15.316 3.276 9.373 1.00 81.19 113 ASN A CA 1
ATOM 929 C C . ASN A 1 113 ? -14.653 2.226 8.470 1.00 81.19 113 ASN A C 1
ATOM 931 O O . ASN A 1 113 ? -13.431 2.214 8.328 1.00 81.19 113 ASN A O 1
ATOM 935 N N . GLU A 1 114 ? -15.440 1.378 7.798 1.00 84.56 114 GLU A N 1
ATOM 936 C CA . GLU A 1 114 ? -14.905 0.413 6.831 1.00 84.56 114 GLU A CA 1
ATOM 937 C C . GLU A 1 114 ? -14.229 1.118 5.648 1.00 84.56 114 GLU A C 1
ATOM 939 O O . GLU A 1 114 ? -13.108 0.769 5.272 1.00 84.56 114 GLU A O 1
ATOM 944 N N . ALA A 1 115 ? -14.882 2.128 5.073 1.00 83.94 115 ALA A N 1
ATOM 945 C CA . ALA A 1 115 ? -14.352 2.879 3.944 1.00 83.94 115 ALA A CA 1
ATOM 946 C C . ALA A 1 115 ? -13.085 3.662 4.297 1.00 83.94 115 ALA A C 1
ATOM 948 O O . ALA A 1 115 ? -12.103 3.615 3.559 1.00 83.94 115 ALA A O 1
ATOM 949 N N . GLY A 1 116 ? -13.091 4.358 5.432 1.00 83.81 116 GLY A N 1
ATOM 950 C CA . GLY A 1 116 ? -11.949 5.086 5.968 1.00 83.81 116 GLY A CA 1
ATOM 951 C C . GLY A 1 116 ? -10.759 4.159 6.174 1.00 83.81 116 GLY A C 1
ATOM 952 O O . GLY A 1 116 ? -9.650 4.485 5.749 1.00 83.81 116 GLY A O 1
ATOM 953 N N . CYS A 1 117 ? -11.004 2.956 6.700 1.00 89.38 117 CYS A N 1
ATOM 954 C CA . CYS A 1 117 ? -9.965 1.954 6.904 1.00 89.38 117 CYS A CA 1
ATOM 955 C C . CYS A 1 117 ? -9.339 1.502 5.580 1.00 89.38 117 CYS A C 1
ATOM 957 O O . CYS A 1 117 ? -8.120 1.567 5.407 1.00 89.38 117 CYS A O 1
ATOM 959 N N . TRP A 1 118 ? -10.159 1.124 4.595 1.00 89.69 118 TRP A N 1
ATOM 960 C CA . TRP A 1 118 ? -9.646 0.738 3.278 1.00 89.69 118 TRP A CA 1
ATOM 961 C C . TRP A 1 118 ? -8.965 1.895 2.543 1.00 89.69 118 TRP A C 1
ATOM 963 O O . TRP A 1 118 ? -7.998 1.671 1.814 1.00 89.69 118 TRP A O 1
ATOM 973 N N . LYS A 1 119 ? -9.430 3.131 2.750 1.00 87.62 119 LYS A N 1
ATOM 974 C CA . LYS A 1 119 ? -8.854 4.337 2.147 1.00 87.62 119 LYS A CA 1
ATOM 975 C C . LYS A 1 119 ? -7.481 4.625 2.735 1.00 87.62 119 LYS A C 1
ATOM 977 O O . LYS A 1 119 ? -6.570 4.954 1.980 1.00 87.62 119 LYS A O 1
ATOM 982 N N . TYR A 1 120 ? -7.326 4.444 4.046 1.00 89.31 120 TYR A N 1
ATOM 983 C CA . TYR A 1 120 ? -6.035 4.505 4.719 1.00 89.31 120 TYR A CA 1
ATOM 984 C C . TYR A 1 120 ? -5.067 3.462 4.144 1.00 89.31 120 TYR A C 1
ATOM 986 O O . TYR A 1 120 ? -3.999 3.827 3.664 1.00 89.31 120 TYR A O 1
ATOM 994 N N . VAL A 1 121 ? -5.480 2.190 4.070 1.00 91.88 121 VAL A N 1
ATOM 995 C CA . VAL A 1 121 ? -4.656 1.105 3.502 1.00 91.88 121 VAL A CA 1
ATOM 996 C C . VAL A 1 121 ? -4.249 1.394 2.056 1.00 91.88 121 VAL A C 1
ATOM 998 O O . VAL A 1 121 ? -3.087 1.222 1.700 1.00 91.88 121 VAL A O 1
ATOM 1001 N N . LEU A 1 122 ? -5.178 1.852 1.210 1.00 89.38 122 LEU A N 1
ATOM 1002 C CA . LEU A 1 122 ? -4.864 2.215 -0.173 1.00 89.38 122 LEU A CA 1
ATOM 1003 C C . LEU A 1 122 ? -3.896 3.404 -0.242 1.00 89.38 122 LEU A C 1
ATOM 1005 O O . LEU A 1 122 ? -3.000 3.403 -1.083 1.00 89.38 122 LEU A O 1
ATOM 1009 N N . GLY A 1 123 ? -4.069 4.399 0.630 1.00 86.69 123 GLY A N 1
ATOM 1010 C CA . GLY A 1 123 ? -3.159 5.532 0.762 1.00 86.69 123 GLY A CA 1
ATOM 1011 C C . GLY A 1 123 ? -1.736 5.071 1.051 1.00 86.69 123 GLY A C 1
ATOM 1012 O O . GLY A 1 123 ? -0.834 5.404 0.290 1.00 86.69 123 GLY A O 1
ATOM 1013 N N . GLU A 1 124 ? -1.557 4.233 2.072 1.00 89.19 124 GLU A N 1
ATOM 1014 C CA . GLU A 1 124 ? -0.249 3.685 2.437 1.00 89.19 124 GLU A CA 1
ATOM 1015 C C . GLU A 1 124 ? 0.340 2.780 1.344 1.00 89.19 124 GLU A C 1
ATOM 1017 O O . GLU A 1 124 ? 1.527 2.855 1.054 1.00 89.19 124 GLU A O 1
ATOM 1022 N N . ILE A 1 125 ? -0.471 1.969 0.657 1.00 89.31 125 ILE A N 1
ATOM 1023 C CA . ILE A 1 125 ? 0.015 1.181 -0.488 1.00 89.31 125 ILE A CA 1
ATOM 1024 C C . ILE A 1 125 ? 0.510 2.094 -1.612 1.00 89.31 125 ILE A C 1
ATOM 1026 O O . ILE A 1 125 ? 1.522 1.801 -2.237 1.00 89.31 125 ILE A O 1
ATOM 1030 N N . ASN A 1 126 ? -0.185 3.198 -1.883 1.00 84.25 126 ASN A N 1
ATOM 1031 C CA . ASN A 1 126 ? 0.205 4.125 -2.941 1.00 84.25 126 ASN A CA 1
ATOM 1032 C C . ASN A 1 126 ? 1.447 4.959 -2.579 1.00 84.25 126 ASN A C 1
ATOM 1034 O O . ASN A 1 126 ? 2.033 5.569 -3.473 1.00 84.25 126 ASN A O 1
ATOM 1038 N N . THR A 1 127 ? 1.859 5.010 -1.304 1.00 81.94 127 THR A N 1
ATOM 1039 C CA . THR A 1 127 ? 3.146 5.617 -0.925 1.00 81.94 127 THR A CA 1
ATOM 1040 C C . THR A 1 127 ? 4.323 4.665 -1.125 1.00 81.94 127 THR A C 1
ATOM 1042 O O . THR A 1 127 ? 5.459 5.151 -1.216 1.00 81.94 127 THR A O 1
ATOM 1045 N N . LEU A 1 128 ? 4.066 3.352 -1.249 1.00 79.94 128 LEU A N 1
ATOM 1046 C CA . LEU A 1 128 ? 5.082 2.360 -1.584 1.00 79.94 128 LEU A CA 1
ATOM 1047 C C . LEU A 1 128 ? 5.611 2.616 -3.001 1.00 79.94 128 LEU A C 1
ATOM 1049 O O . LEU A 1 128 ? 4.899 2.471 -3.992 1.00 79.94 128 LEU A O 1
ATOM 1053 N N . ASP A 1 129 ? 6.884 2.982 -3.093 1.00 69.69 129 ASP A N 1
ATOM 1054 C CA . ASP A 1 129 ? 7.651 3.012 -4.339 1.00 69.69 129 ASP A CA 1
ATOM 1055 C C . ASP A 1 129 ? 8.562 1.776 -4.446 1.00 69.69 129 ASP A C 1
ATOM 1057 O O . ASP A 1 129 ? 8.545 0.885 -3.593 1.00 69.69 129 ASP A O 1
ATOM 1061 N N . VAL A 1 130 ? 9.370 1.711 -5.512 1.00 65.56 130 VAL A N 1
ATOM 1062 C CA . VAL A 1 130 ? 10.342 0.623 -5.715 1.00 65.56 130 VAL A CA 1
ATOM 1063 C C . VAL A 1 130 ? 11.243 0.431 -4.493 1.00 65.56 130 VAL A C 1
ATOM 1065 O O . VAL A 1 130 ? 11.470 -0.717 -4.110 1.00 65.56 130 VAL A O 1
ATOM 1068 N N . ASP A 1 131 ? 11.692 1.524 -3.871 1.00 64.12 131 ASP A N 1
ATOM 1069 C CA . ASP A 1 131 ? 12.618 1.516 -2.733 1.00 64.12 131 ASP A CA 1
ATOM 1070 C C . ASP A 1 131 ? 11.921 1.101 -1.422 1.00 64.12 131 ASP A C 1
ATOM 1072 O O . ASP A 1 131 ? 12.514 0.432 -0.574 1.00 64.12 131 ASP A O 1
ATOM 1076 N N . SER A 1 132 ? 10.640 1.439 -1.271 1.00 65.75 132 SER A N 1
ATOM 1077 C CA . SER A 1 132 ? 9.788 1.053 -0.135 1.00 65.75 132 SER A CA 1
ATOM 1078 C C . SER A 1 132 ? 9.321 -0.404 -0.216 1.00 65.75 132 SER A C 1
ATOM 1080 O O . SER A 1 132 ? 8.947 -1.001 0.789 1.00 65.75 132 SER A O 1
ATOM 1082 N N . CYS A 1 133 ? 9.350 -0.986 -1.413 1.00 76.69 133 CYS A N 1
ATOM 1083 C CA . CYS A 1 133 ? 9.100 -2.402 -1.660 1.00 76.69 133 CYS A CA 1
ATOM 1084 C C . CYS A 1 133 ? 10.377 -3.261 -1.619 1.00 76.69 133 CYS A C 1
ATOM 1086 O O . CYS A 1 133 ? 10.341 -4.436 -1.989 1.00 76.69 133 CYS A O 1
ATOM 1088 N N . ASP A 1 134 ? 11.498 -2.681 -1.190 1.00 69.75 134 ASP A N 1
ATOM 1089 C CA . ASP A 1 134 ? 12.761 -3.374 -0.939 1.00 69.75 134 ASP A CA 1
ATOM 1090 C C . ASP A 1 134 ? 12.968 -3.622 0.574 1.00 69.75 134 ASP A C 1
ATOM 1092 O O . ASP A 1 134 ? 12.152 -3.227 1.410 1.00 69.75 134 ASP A O 1
ATOM 1096 N N . LEU A 1 135 ? 14.089 -4.246 0.955 1.00 63.19 135 LEU A N 1
ATOM 1097 C CA . LEU A 1 135 ? 14.463 -4.588 2.340 1.00 63.19 135 LEU A CA 1
ATOM 1098 C C . LEU A 1 135 ? 14.363 -3.413 3.330 1.00 63.19 135 LEU A C 1
ATOM 1100 O O . LEU A 1 135 ? 14.194 -3.619 4.532 1.00 63.19 135 LEU A O 1
ATOM 1104 N N . LYS A 1 136 ? 14.484 -2.172 2.848 1.00 66.56 136 LYS A N 1
ATOM 1105 C CA . LYS A 1 136 ? 14.410 -0.971 3.687 1.00 66.56 136 LYS A CA 1
ATOM 1106 C C . LYS A 1 136 ? 13.000 -0.689 4.207 1.00 66.56 136 LYS A C 1
ATOM 1108 O O . LYS A 1 136 ? 12.895 -0.173 5.314 1.00 66.56 136 LYS A O 1
ATOM 1113 N N . GLY A 1 137 ? 11.958 -1.063 3.462 1.00 78.62 137 GLY A N 1
ATOM 1114 C CA . GLY A 1 137 ? 10.554 -0.810 3.803 1.00 78.62 137 GLY A CA 1
ATOM 1115 C C . GLY A 1 137 ? 9.834 -1.994 4.449 1.00 78.62 137 GLY A C 1
ATOM 1116 O O . GLY A 1 137 ? 8.607 -2.065 4.414 1.00 78.62 137 GLY A O 1
ATOM 1117 N N . ASP A 1 138 ? 10.563 -2.950 5.031 1.00 85.25 138 ASP A N 1
ATOM 1118 C CA . ASP A 1 138 ? 9.968 -4.130 5.670 1.00 85.25 138 ASP A CA 1
ATOM 1119 C C . ASP A 1 138 ? 8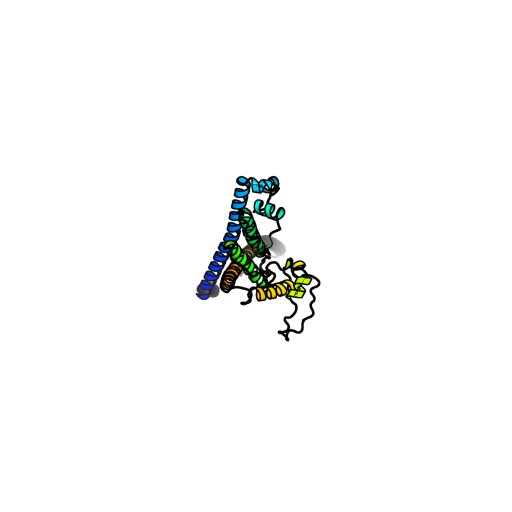.951 -3.780 6.770 1.00 85.25 138 ASP A C 1
ATOM 1121 O O . ASP A 1 138 ? 7.864 -4.359 6.847 1.00 85.25 138 ASP A O 1
ATOM 1125 N N . ALA A 1 139 ? 9.256 -2.753 7.567 1.00 89.62 139 ALA A N 1
ATOM 1126 C CA . ALA A 1 139 ? 8.363 -2.293 8.622 1.00 89.62 139 ALA A CA 1
ATOM 1127 C C . ALA A 1 139 ? 7.151 -1.553 8.055 1.00 89.62 139 ALA A C 1
ATOM 1129 O O . ALA A 1 139 ? 6.040 -1.767 8.529 1.00 89.62 139 ALA A O 1
ATOM 1130 N N . SER A 1 140 ? 7.340 -0.745 7.006 1.00 91.00 140 SER A N 1
ATOM 1131 C CA . SER A 1 140 ? 6.228 -0.155 6.251 1.00 91.00 140 SER A CA 1
ATOM 1132 C C . SER A 1 140 ? 5.264 -1.216 5.715 1.00 91.00 140 SER A C 1
ATOM 1134 O O . SER A 1 140 ? 4.062 -1.123 5.957 1.00 91.00 140 SER A O 1
ATOM 1136 N N . ARG A 1 141 ? 5.762 -2.265 5.046 1.00 93.12 141 ARG A N 1
ATOM 1137 C CA . ARG A 1 141 ? 4.916 -3.360 4.532 1.00 93.12 141 ARG A CA 1
ATOM 1138 C C . ARG A 1 141 ? 4.171 -4.080 5.656 1.00 93.12 141 ARG A C 1
ATOM 1140 O O . ARG A 1 141 ? 2.975 -4.342 5.529 1.00 93.12 141 ARG A O 1
ATOM 1147 N N . SER A 1 142 ? 4.860 -4.337 6.765 1.00 93.94 142 SER A N 1
ATOM 1148 C CA . SER A 1 142 ? 4.276 -4.944 7.965 1.00 93.94 142 SER A CA 1
ATOM 1149 C C . SER A 1 142 ? 3.171 -4.074 8.569 1.00 93.94 142 SER A C 1
ATOM 1151 O O . SER A 1 142 ? 2.086 -4.565 8.870 1.00 93.94 142 SER A O 1
ATOM 1153 N N . LEU A 1 143 ? 3.386 -2.764 8.668 1.00 94.00 143 LEU A N 1
ATOM 1154 C CA . LEU A 1 143 ? 2.392 -1.826 9.182 1.00 94.00 143 LEU A CA 1
ATOM 1155 C C . LEU A 1 143 ? 1.147 -1.756 8.286 1.00 94.00 143 LEU A C 1
ATOM 1157 O O . LEU A 1 143 ? 0.021 -1.771 8.781 1.00 94.00 143 LEU A O 1
ATOM 1161 N N . ILE A 1 144 ? 1.333 -1.772 6.963 1.00 94.31 144 ILE A N 1
ATOM 1162 C CA . ILE A 1 144 ? 0.229 -1.837 5.995 1.00 94.31 144 ILE A CA 1
ATOM 1163 C C . ILE A 1 144 ? -0.555 -3.143 6.156 1.00 94.31 144 ILE A C 1
ATOM 1165 O O . ILE A 1 144 ? -1.787 -3.133 6.121 1.00 94.31 144 ILE A O 1
ATOM 1169 N N . ALA A 1 145 ? 0.132 -4.268 6.360 1.00 95.44 145 ALA A N 1
ATOM 1170 C CA . ALA A 1 145 ? -0.513 -5.553 6.610 1.00 95.44 145 ALA A CA 1
ATOM 1171 C C . ALA A 1 145 ? -1.312 -5.558 7.925 1.00 95.44 145 ALA A C 1
ATOM 1173 O O . ALA A 1 145 ? -2.429 -6.081 7.960 1.00 95.44 145 ALA A O 1
ATOM 1174 N N . LEU A 1 146 ? -0.795 -4.926 8.983 1.00 95.94 146 LEU A N 1
ATOM 1175 C CA . LEU A 1 146 ? -1.521 -4.731 10.242 1.00 95.94 146 LEU A CA 1
ATOM 1176 C C . LEU A 1 146 ? -2.766 -3.856 10.044 1.00 95.94 146 LEU A C 1
ATOM 1178 O O . LEU A 1 146 ? -3.848 -4.229 10.494 1.00 95.94 146 LEU A O 1
ATOM 1182 N N . ALA A 1 147 ? -2.652 -2.749 9.306 1.00 94.75 147 ALA A N 1
ATOM 1183 C CA . ALA A 1 147 ? -3.790 -1.890 8.984 1.00 94.75 147 ALA A CA 1
ATOM 1184 C C . ALA A 1 147 ? -4.861 -2.629 8.174 1.00 94.75 147 ALA A C 1
ATOM 1186 O O . ALA A 1 147 ? -6.047 -2.574 8.503 1.00 94.75 147 ALA A O 1
ATOM 1187 N N . LYS A 1 148 ? -4.445 -3.407 7.172 1.00 94.56 148 LYS A N 1
ATOM 1188 C CA . LYS A 1 148 ? -5.341 -4.272 6.401 1.00 94.56 148 LYS A CA 1
ATOM 1189 C C . LYS A 1 148 ? -6.044 -5.304 7.289 1.00 94.56 148 LYS A C 1
ATOM 1191 O O . LYS A 1 148 ? -7.260 -5.484 7.177 1.00 94.56 148 LYS A O 1
ATOM 1196 N N . THR A 1 149 ? -5.307 -5.916 8.214 1.00 95.12 149 THR A N 1
ATOM 1197 C CA . THR A 1 149 ? -5.859 -6.856 9.200 1.00 95.12 149 THR A CA 1
ATOM 1198 C C . THR A 1 149 ? -6.897 -6.166 10.084 1.00 95.12 149 THR A C 1
ATOM 1200 O O . THR A 1 149 ? -8.000 -6.693 10.249 1.00 95.12 149 THR A O 1
ATOM 1203 N N . LYS A 1 150 ? -6.613 -4.952 10.578 1.00 93.25 150 LYS A N 1
ATOM 1204 C CA . LYS A 1 150 ? -7.576 -4.157 11.352 1.00 93.25 150 LYS A CA 1
ATOM 1205 C C . LYS A 1 150 ? -8.859 -3.898 10.563 1.00 93.25 150 LYS A C 1
ATOM 1207 O O . LYS A 1 150 ? -9.937 -4.092 11.115 1.00 93.25 150 LYS A O 1
ATOM 1212 N N . CYS A 1 151 ? -8.783 -3.567 9.271 1.00 91.19 151 CYS A N 1
ATOM 1213 C CA . CYS A 1 151 ? -9.983 -3.369 8.444 1.00 91.19 151 CYS A CA 1
ATOM 1214 C C . CYS A 1 151 ? -10.847 -4.630 8.341 1.00 91.19 151 CYS A C 1
ATOM 1216 O O . CYS A 1 151 ? -12.078 -4.566 8.383 1.00 91.19 151 CYS A O 1
ATOM 1218 N N . HIS A 1 152 ? -10.217 -5.799 8.235 1.00 91.62 152 HIS A N 1
ATOM 1219 C CA . HIS A 1 152 ? -10.937 -7.066 8.236 1.00 91.62 152 HIS A CA 1
ATOM 1220 C C . HIS A 1 152 ? -11.592 -7.375 9.587 1.00 91.62 152 HIS A C 1
ATOM 1222 O O . HIS A 1 152 ? -12.721 -7.870 9.614 1.00 91.62 152 HIS A O 1
ATOM 1228 N N . PHE A 1 153 ? -10.907 -7.064 10.687 1.00 91.19 153 PHE A N 1
ATOM 1229 C CA . PHE A 1 153 ? -11.420 -7.239 12.044 1.00 91.19 153 PHE A CA 1
ATOM 1230 C C . PHE A 1 153 ? -12.587 -6.298 12.339 1.00 91.19 153 PHE A C 1
ATOM 1232 O O . PHE A 1 153 ? -13.620 -6.759 12.821 1.00 91.19 153 PHE A O 1
ATOM 1239 N N . LEU A 1 154 ? -12.468 -5.032 11.941 1.00 87.56 154 LEU A N 1
ATOM 1240 C CA . LEU A 1 154 ? -13.527 -4.031 12.022 1.00 87.56 154 LEU A CA 1
ATOM 1241 C C . LEU A 1 154 ? -14.797 -4.513 11.305 1.00 87.56 154 LEU A C 1
ATOM 1243 O O . LEU A 1 154 ? -15.870 -4.561 11.901 1.00 87.56 154 LEU A O 1
ATOM 1247 N N . ARG A 1 155 ? -14.668 -4.986 10.057 1.00 87.31 155 ARG A N 1
ATOM 1248 C CA . ARG A 1 155 ? -15.796 -5.547 9.291 1.00 87.31 155 ARG A CA 1
ATOM 1249 C C . ARG A 1 155 ? -16.426 -6.766 9.973 1.00 87.31 155 ARG A C 1
ATOM 1251 O O . ARG A 1 155 ? -17.636 -6.971 9.898 1.00 87.31 155 ARG A O 1
ATOM 1258 N N . ALA A 1 156 ? -15.604 -7.601 10.607 1.00 88.44 156 ALA A N 1
ATOM 1259 C CA . ALA A 1 156 ? -16.041 -8.798 11.320 1.00 88.44 156 ALA A CA 1
ATOM 1260 C C . ALA A 1 156 ? -16.567 -8.514 12.740 1.00 88.44 156 ALA A C 1
ATOM 1262 O O . ALA A 1 156 ? -16.914 -9.465 13.441 1.00 88.44 156 ALA A O 1
ATOM 1263 N N . ASN A 1 157 ? -16.605 -7.245 13.164 1.00 85.56 157 ASN A N 1
ATOM 1264 C CA . ASN A 1 157 ? -16.913 -6.824 14.529 1.00 85.56 157 ASN A CA 1
ATOM 1265 C C . ASN A 1 157 ? -16.058 -7.554 15.585 1.00 85.56 157 ASN A C 1
ATOM 1267 O O . ASN A 1 157 ? -16.547 -8.029 16.611 1.00 85.56 157 ASN A O 1
ATOM 1271 N N . ARG A 1 158 ? -14.766 -7.720 15.284 1.00 86.62 158 ARG A N 1
ATOM 1272 C CA . ARG A 1 158 ? -13.771 -8.338 16.166 1.00 86.62 158 ARG A CA 1
ATOM 1273 C C . ARG A 1 158 ? -12.823 -7.274 16.692 1.00 86.62 158 ARG A C 1
ATOM 1275 O O . ARG A 1 158 ? -12.444 -6.362 15.963 1.00 86.62 158 ARG A O 1
ATOM 1282 N N . LYS A 1 159 ? -12.384 -7.441 17.939 1.00 86.00 159 LYS A N 1
ATOM 1283 C CA . LYS A 1 159 ? -11.402 -6.546 18.556 1.00 86.00 159 LYS A CA 1
ATOM 1284 C C . LYS A 1 159 ? -10.023 -6.748 17.931 1.00 86.00 159 LYS A C 1
ATOM 1286 O O . LYS A 1 159 ? -9.555 -7.880 17.813 1.00 86.00 159 LYS A O 1
ATOM 1291 N N . PHE A 1 160 ? -9.396 -5.645 17.554 1.00 90.81 160 PHE A N 1
ATOM 1292 C CA . PHE A 1 160 ? -7.995 -5.563 17.152 1.00 90.81 160 PHE A CA 1
ATOM 1293 C C . PHE A 1 160 ? -7.219 -4.835 18.264 1.00 90.81 160 PHE A C 1
ATOM 1295 O O . PHE A 1 160 ? -7.848 -4.056 18.985 1.00 90.81 160 PHE A O 1
ATOM 1302 N N . PRO A 1 161 ? -5.905 -5.075 18.437 1.00 89.62 161 PRO A N 1
ATOM 1303 C CA . PRO A 1 161 ? -5.111 -4.362 19.430 1.00 89.62 161 PRO A CA 1
ATOM 1304 C C . PRO A 1 161 ? -5.268 -2.840 19.370 1.00 89.62 161 PRO A C 1
ATOM 1306 O O . PRO A 1 161 ? -5.337 -2.256 18.285 1.00 89.62 161 PRO A O 1
ATOM 1309 N N . THR A 1 162 ? -5.334 -2.211 20.540 1.00 86.06 162 THR A N 1
ATOM 1310 C CA . THR A 1 162 ? -5.629 -0.779 20.675 1.00 86.06 162 THR A CA 1
ATOM 1311 C C . THR A 1 162 ? -4.357 0.052 20.838 1.00 86.06 162 THR A C 1
ATOM 1313 O O . THR A 1 162 ? -3.263 -0.474 21.082 1.00 86.06 162 THR A O 1
ATOM 1316 N N . LYS A 1 163 ? -4.499 1.379 20.754 1.00 83.94 163 LYS A N 1
ATOM 1317 C CA . LYS A 1 163 ? -3.396 2.323 20.985 1.00 83.94 163 LYS A CA 1
ATOM 1318 C C . LYS A 1 163 ? -2.862 2.261 22.421 1.00 83.94 163 LYS A C 1
ATOM 1320 O O . LYS A 1 163 ? -1.668 2.438 22.639 1.00 83.94 163 LYS A O 1
ATOM 1325 N N . GLU A 1 164 ? -3.718 1.973 23.402 1.00 80.69 164 GLU A N 1
ATOM 1326 C CA . GLU A 1 164 ? -3.357 1.809 24.818 1.00 80.69 164 GLU A CA 1
ATOM 1327 C C . GLU A 1 164 ? -2.540 0.538 25.039 1.00 80.69 164 GLU A C 1
ATOM 1329 O O . GLU A 1 164 ? -1.629 0.524 25.864 1.00 80.69 164 GLU A O 1
ATOM 1334 N N . GLN A 1 165 ? -2.834 -0.505 24.260 1.00 81.94 165 GLN A N 1
ATOM 1335 C CA . GLN A 1 165 ? -2.039 -1.729 24.172 1.00 81.94 165 GLN A CA 1
ATOM 1336 C C . GLN A 1 165 ? -0.819 -1.559 23.267 1.00 81.94 165 GLN A C 1
ATOM 1338 O O . GLN A 1 165 ? -0.189 -2.542 22.892 1.00 81.94 165 GLN A O 1
ATOM 1343 N N . GLY A 1 166 ? -0.499 -0.328 22.874 1.00 77.38 166 GLY A N 1
ATOM 1344 C CA . GLY A 1 166 ? 0.710 -0.027 22.142 1.00 77.38 166 GLY A CA 1
ATOM 1345 C C . GLY A 1 166 ? 0.699 -0.440 20.674 1.00 77.38 166 GLY A C 1
ATOM 1346 O O . GLY A 1 166 ? 1.766 -0.471 20.067 1.00 77.38 166 GLY A O 1
ATOM 1347 N N . CYS A 1 167 ? -0.459 -0.753 20.088 1.00 88.00 167 CYS A N 1
ATOM 1348 C CA . CYS A 1 167 ? -0.547 -1.032 18.663 1.00 88.00 167 CYS A CA 1
ATOM 1349 C C . CYS A 1 167 ? -1.075 0.181 17.894 1.00 88.00 167 CYS A C 1
ATOM 1351 O O . CYS A 1 167 ? -2.250 0.528 17.994 1.00 88.00 167 CYS A O 1
ATOM 1353 N N . ILE A 1 168 ? -0.179 0.843 17.158 1.00 88.56 168 ILE A N 1
ATOM 1354 C CA . ILE A 1 168 ? -0.421 2.156 16.549 1.00 88.56 168 ILE A CA 1
ATOM 1355 C C . ILE A 1 168 ? -0.063 2.094 15.075 1.00 88.56 168 ILE A C 1
ATOM 1357 O O . ILE A 1 168 ? 1.097 2.025 14.693 1.00 88.56 168 ILE A O 1
ATOM 1361 N N . LEU A 1 169 ? -1.074 2.121 14.234 1.00 91.31 169 LEU A N 1
ATOM 1362 C CA . LEU A 1 169 ? -0.986 1.918 12.805 1.00 91.31 169 LEU A CA 1
ATOM 1363 C C . LEU A 1 169 ? -0.655 3.208 12.055 1.00 91.31 169 LEU A C 1
ATOM 1365 O O . LEU A 1 169 ? -0.094 3.109 10.971 1.00 91.31 169 LEU A O 1
ATOM 1369 N N . ASN A 1 170 ? -0.915 4.398 12.620 1.00 90.81 170 ASN A N 1
ATOM 1370 C CA . ASN A 1 170 ? -0.507 5.674 12.028 1.00 90.81 170 ASN A CA 1
ATOM 1371 C C . ASN A 1 170 ? 0.578 6.400 12.851 1.00 90.81 170 ASN A C 1
ATOM 1373 O O . ASN A 1 170 ? 0.285 7.320 13.626 1.00 90.81 170 ASN A O 1
ATOM 1377 N N . PRO A 1 171 ? 1.867 6.091 12.626 1.00 88.44 171 PRO A N 1
ATOM 1378 C CA . PRO A 1 171 ? 2.958 6.648 13.417 1.00 88.44 171 PRO A CA 1
ATOM 1379 C C . PRO A 1 171 ? 3.134 8.155 13.215 1.00 88.44 171 PRO A C 1
ATOM 1381 O O . PRO A 1 171 ? 3.706 8.811 14.077 1.00 88.44 171 PRO A O 1
ATOM 1384 N N . SER A 1 172 ? 2.625 8.748 12.128 1.00 88.06 172 SER A N 1
ATOM 1385 C CA . SER A 1 172 ? 2.729 10.197 11.883 1.00 88.06 172 SER A CA 1
ATOM 1386 C C . SER A 1 172 ? 1.869 11.041 12.835 1.00 88.06 172 SER A C 1
ATOM 1388 O O . SER A 1 172 ? 2.177 12.209 13.086 1.00 88.06 172 SER A O 1
ATOM 1390 N N . LYS A 1 173 ? 0.806 10.448 13.396 1.00 84.06 173 LYS A N 1
ATOM 1391 C CA . LYS A 1 173 ? -0.095 11.110 14.352 1.00 84.06 173 LYS A CA 1
ATOM 1392 C C . LYS A 1 173 ? 0.431 11.106 15.782 1.00 84.06 173 LYS A C 1
ATOM 1394 O O . LYS A 1 173 ? -0.140 11.764 16.648 1.00 84.06 173 LYS A O 1
ATOM 1399 N N . PHE A 1 174 ? 1.526 10.397 16.032 1.00 79.44 174 PHE A N 1
ATOM 1400 C CA . PHE A 1 174 ? 2.050 10.225 17.372 1.00 79.44 174 PHE A CA 1
ATOM 1401 C C . PHE A 1 174 ? 2.631 11.530 17.920 1.00 79.44 174 PHE A C 1
ATOM 1403 O O . PHE A 1 174 ? 3.450 12.192 17.272 1.00 79.44 174 PHE A O 1
ATOM 1410 N N . THR A 1 175 ? 2.201 11.933 19.116 1.00 79.19 175 THR A N 1
ATOM 1411 C CA . THR A 1 175 ? 2.790 13.106 19.769 1.00 79.19 175 THR A CA 1
ATOM 1412 C C . THR A 1 175 ? 4.146 12.742 20.383 1.00 79.19 175 THR A C 1
ATOM 1414 O O . THR A 1 175 ? 4.323 11.608 20.833 1.00 79.19 175 THR A O 1
ATOM 1417 N N . PRO A 1 176 ? 5.102 13.687 20.469 1.00 72.75 176 PRO A N 1
ATOM 1418 C CA . PRO A 1 176 ? 6.403 13.438 21.098 1.00 72.75 176 PRO A CA 1
ATOM 1419 C C . PRO A 1 176 ? 6.302 12.839 22.514 1.00 72.75 176 PRO A C 1
ATOM 1421 O O . PRO A 1 176 ? 7.022 11.907 22.853 1.00 72.75 176 PRO A O 1
ATOM 1424 N N . GLY A 1 177 ? 5.340 13.299 23.326 1.00 71.19 177 GLY A N 1
ATOM 1425 C CA . GLY A 1 177 ? 5.124 12.773 24.680 1.00 71.19 177 GLY A CA 1
ATOM 1426 C C . GLY A 1 177 ? 4.634 11.320 24.714 1.00 71.19 177 GLY A C 1
ATOM 1427 O O . GLY A 1 177 ? 5.062 10.547 25.569 1.00 71.19 177 GLY A O 1
ATOM 1428 N N . GLN A 1 178 ? 3.775 10.922 23.769 1.00 75.88 178 GLN A N 1
ATOM 1429 C CA . GLN A 1 178 ? 3.347 9.525 23.639 1.00 75.88 178 GLN A CA 1
ATOM 1430 C C . GLN A 1 178 ? 4.495 8.638 23.154 1.00 75.88 178 GLN A C 1
ATOM 1432 O O . GLN A 1 178 ? 4.665 7.539 23.673 1.00 75.88 178 GLN A O 1
ATOM 1437 N N . LEU A 1 179 ? 5.318 9.145 22.232 1.00 73.75 179 LEU A N 1
ATOM 1438 C CA . LEU A 1 179 ? 6.501 8.457 21.724 1.00 73.75 179 LEU A CA 1
ATOM 1439 C C . LEU A 1 179 ? 7.519 8.171 22.825 1.00 73.75 179 LEU A C 1
ATOM 1441 O O . LEU A 1 179 ? 7.964 7.036 22.964 1.00 73.75 179 LEU A O 1
ATOM 1445 N N . ASN A 1 180 ? 7.798 9.157 23.675 1.00 72.75 180 ASN A N 1
ATOM 1446 C CA . ASN A 1 180 ? 8.721 8.984 24.794 1.00 72.75 180 ASN A CA 1
ATOM 1447 C C . ASN A 1 180 ? 8.187 8.006 25.847 1.00 72.75 180 ASN A C 1
ATOM 1449 O O . ASN A 1 180 ? 8.959 7.225 26.393 1.00 72.75 180 ASN A O 1
ATOM 1453 N N . LYS A 1 181 ? 6.872 7.987 26.102 1.00 73.06 181 LYS A N 1
ATOM 1454 C CA . LYS A 1 181 ? 6.250 6.983 26.982 1.00 73.06 181 LYS A CA 1
ATOM 1455 C C . LYS A 1 181 ? 6.322 5.574 26.387 1.00 73.06 181 LYS A C 1
ATOM 1457 O O . LYS A 1 181 ? 6.547 4.619 27.118 1.00 73.06 181 LYS A O 1
ATOM 1462 N N . TYR A 1 182 ? 6.117 5.459 25.080 1.00 70.69 182 TYR A N 1
ATOM 1463 C CA . TYR A 1 182 ? 6.088 4.193 24.352 1.00 70.69 182 TYR A CA 1
ATOM 1464 C C . TYR A 1 182 ? 7.476 3.560 24.185 1.00 70.69 182 TYR A C 1
ATOM 1466 O O . TYR A 1 182 ? 7.609 2.344 24.227 1.00 70.69 182 TYR A O 1
ATOM 1474 N N . LEU A 1 183 ? 8.507 4.394 24.023 1.00 69.19 183 LEU A N 1
ATOM 1475 C CA . LEU A 1 183 ? 9.903 3.979 23.859 1.00 69.19 183 LEU A CA 1
ATOM 1476 C C . LEU A 1 183 ? 10.713 3.998 25.158 1.00 69.19 183 LEU A C 1
ATOM 1478 O O . LEU A 1 183 ? 11.895 3.655 25.140 1.00 69.19 183 LEU A O 1
ATOM 1482 N N . SER A 1 184 ? 10.110 4.410 26.276 1.00 62.09 184 SER A N 1
ATOM 1483 C CA . SER A 1 184 ? 10.769 4.313 27.576 1.00 62.09 184 SER A CA 1
ATOM 1484 C C . SER A 1 184 ? 11.128 2.847 27.835 1.00 62.09 184 SER A C 1
ATOM 1486 O O . SER A 1 184 ? 10.256 1.988 27.684 1.00 62.09 184 SER A O 1
ATOM 1488 N N . PRO A 1 185 ? 12.382 2.537 28.211 1.00 52.66 185 PRO A N 1
ATOM 1489 C CA . PRO A 1 185 ? 12.782 1.165 28.466 1.00 52.66 185 PRO A CA 1
ATOM 1490 C C . PRO A 1 185 ? 11.876 0.558 29.536 1.00 52.66 185 PRO A C 1
ATOM 1492 O O . PRO A 1 185 ? 11.715 1.128 30.619 1.00 52.66 185 PRO A O 1
ATOM 1495 N N . ASN A 1 186 ? 11.311 -0.616 29.255 1.00 47.75 186 ASN A N 1
ATOM 1496 C CA . ASN A 1 186 ? 10.872 -1.488 30.337 1.00 47.75 186 ASN A CA 1
ATOM 1497 C C . ASN A 1 186 ? 12.103 -1.793 31.213 1.00 47.75 186 ASN A C 1
ATOM 1499 O O . ASN A 1 186 ? 13.182 -2.031 30.662 1.00 47.75 186 ASN A O 1
ATOM 1503 N N . PRO A 1 187 ? 11.973 -1.813 32.550 1.00 46.25 187 PRO A N 1
ATOM 1504 C CA . PRO A 1 187 ? 13.102 -1.973 33.471 1.00 46.25 187 PRO A CA 1
ATOM 1505 C C . PRO A 1 187 ? 13.865 -3.307 33.345 1.00 46.25 187 PRO A C 1
ATOM 1507 O O . PRO A 1 187 ? 14.897 -3.459 33.991 1.00 46.25 187 PRO A O 1
ATOM 1510 N N . ASP A 1 188 ? 13.402 -4.243 32.509 1.00 46.38 188 ASP A N 1
ATOM 1511 C CA . ASP A 1 188 ? 13.958 -5.597 32.386 1.00 46.38 188 ASP A CA 1
ATOM 1512 C C . ASP A 1 188 ? 14.942 -5.809 31.218 1.00 46.38 188 ASP A C 1
ATOM 1514 O O . ASP A 1 188 ? 15.533 -6.881 31.125 1.00 46.38 188 ASP A O 1
ATOM 1518 N N . ASN A 1 189 ? 15.187 -4.814 30.354 1.00 43.56 189 ASN A N 1
ATOM 1519 C CA . ASN A 1 189 ? 16.121 -4.956 29.224 1.00 43.56 189 ASN A CA 1
ATOM 1520 C C . ASN A 1 189 ? 17.354 -4.056 29.384 1.00 43.56 189 ASN A C 1
ATOM 1522 O O . ASN A 1 189 ? 17.546 -3.067 28.677 1.00 43.56 189 ASN A O 1
ATOM 1526 N N . THR A 1 190 ? 18.214 -4.420 30.330 1.00 44.38 190 THR A N 1
ATOM 1527 C CA . THR A 1 190 ? 19.584 -3.908 30.440 1.00 44.38 190 THR A CA 1
ATOM 1528 C C . THR A 1 190 ? 20.468 -4.561 29.381 1.00 44.38 190 THR A C 1
ATOM 1530 O O . THR A 1 190 ? 21.132 -5.533 29.713 1.00 44.38 190 THR A O 1
ATOM 1533 N N . GLU A 1 191 ? 20.477 -4.079 28.132 1.00 42.56 191 GLU A N 1
ATOM 1534 C CA . GLU A 1 191 ? 21.637 -4.290 27.232 1.00 42.56 191 GLU A CA 1
ATOM 1535 C C . GLU A 1 191 ? 21.665 -3.489 25.914 1.00 42.56 191 GLU A C 1
ATOM 1537 O O . GLU A 1 191 ? 22.538 -3.741 25.092 1.00 42.56 191 GLU A O 1
ATOM 1542 N N . ASP A 1 192 ? 20.829 -2.460 25.721 1.00 42.31 192 ASP A N 1
ATOM 1543 C CA . ASP A 1 192 ? 21.021 -1.508 24.611 1.00 42.31 192 ASP A CA 1
ATOM 1544 C C . ASP A 1 192 ? 21.288 -0.090 25.138 1.00 42.31 192 ASP A C 1
ATOM 1546 O O . ASP A 1 192 ? 20.391 0.714 25.394 1.00 42.31 192 ASP A O 1
ATOM 1550 N N . ASN A 1 193 ? 22.577 0.219 25.299 1.00 38.22 193 ASN A N 1
ATOM 1551 C CA . ASN A 1 193 ? 23.106 1.519 25.718 1.00 38.22 193 ASN A CA 1
ATOM 1552 C C . ASN A 1 193 ? 22.980 2.588 24.613 1.00 38.22 193 ASN A C 1
ATOM 1554 O O . ASN A 1 193 ? 23.980 3.138 24.161 1.00 38.22 193 ASN A O 1
ATOM 1558 N N . ASN A 1 194 ? 21.756 2.902 24.189 1.00 43.44 194 ASN A N 1
ATOM 1559 C CA . ASN A 1 194 ? 21.421 4.139 23.464 1.00 43.44 194 ASN A CA 1
ATOM 1560 C C . ASN A 1 194 ? 20.155 4.798 24.049 1.00 43.44 194 ASN A C 1
ATOM 1562 O O . ASN A 1 194 ? 19.401 5.482 23.356 1.00 43.44 194 ASN A O 1
ATOM 1566 N N . SER A 1 195 ? 19.893 4.578 25.338 1.00 45.97 195 SER A N 1
ATOM 1567 C CA . SER A 1 195 ? 18.701 5.058 26.036 1.00 45.97 195 SER A CA 1
ATOM 1568 C C . SER A 1 195 ? 18.854 6.508 26.504 1.00 45.97 195 SER A C 1
ATOM 1570 O O . SER A 1 195 ? 18.994 6.771 27.694 1.00 45.97 195 SER A O 1
ATOM 1572 N N . GLU A 1 196 ? 18.831 7.453 25.567 1.00 46.72 196 GLU A N 1
ATOM 1573 C CA . GLU A 1 196 ? 18.550 8.865 25.873 1.00 46.72 196 GLU A CA 1
ATOM 1574 C C . GLU A 1 196 ? 18.033 9.638 24.642 1.00 46.72 196 GLU A C 1
ATOM 1576 O O . GLU A 1 196 ? 18.288 10.825 24.471 1.00 46.72 196 GLU A O 1
ATOM 1581 N N . GLN A 1 197 ? 17.291 8.989 23.737 1.00 53.16 197 GLN A N 1
ATOM 1582 C CA . GLN A 1 197 ? 16.560 9.721 22.696 1.00 53.16 197 GLN A CA 1
ATOM 1583 C C . GLN A 1 197 ? 15.168 10.094 23.202 1.00 53.16 197 GLN A C 1
ATOM 1585 O O . GLN A 1 197 ? 14.172 9.439 22.911 1.00 53.16 197 GLN A O 1
ATOM 1590 N N . GLU A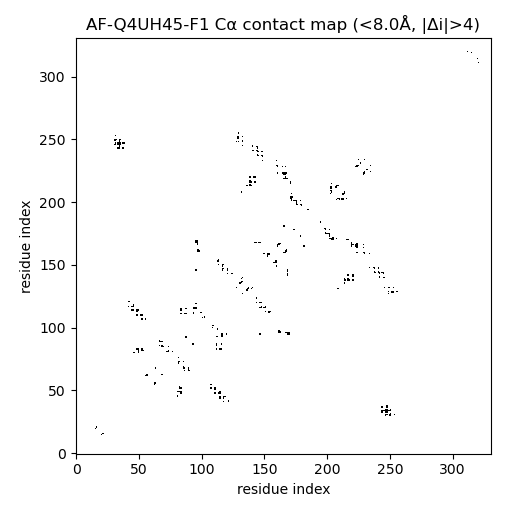 1 198 ? 15.108 11.193 23.956 1.00 59.41 198 GLU A N 1
ATOM 1591 C CA . GLU A 1 198 ? 13.873 11.960 24.088 1.00 59.41 198 GLU A CA 1
ATOM 1592 C C . GLU A 1 198 ? 13.521 12.483 22.688 1.00 59.41 198 GLU A C 1
ATOM 1594 O O . GLU A 1 198 ? 14.127 13.432 22.178 1.00 59.41 198 GLU A O 1
ATOM 1599 N N . TYR A 1 199 ? 12.563 11.840 22.022 1.00 63.56 199 TYR A N 1
ATOM 1600 C CA . TYR A 1 199 ? 12.034 12.346 20.769 1.00 63.56 199 TYR A CA 1
ATOM 1601 C C . TYR A 1 199 ? 11.353 13.677 21.061 1.00 63.56 199 TYR A C 1
ATOM 1603 O O . TYR A 1 199 ? 10.260 13.737 21.621 1.00 63.56 199 TYR A O 1
ATOM 1611 N N . ARG A 1 200 ? 12.019 14.769 20.685 1.00 68.06 200 ARG A N 1
ATOM 1612 C CA . ARG A 1 200 ? 11.441 16.120 20.705 1.00 68.06 200 ARG A CA 1
ATOM 1613 C C . ARG A 1 200 ? 10.494 16.343 19.530 1.00 68.06 200 ARG A C 1
ATOM 1615 O O . ARG A 1 200 ? 9.571 17.147 19.623 1.00 68.06 200 ARG A O 1
ATOM 1622 N N . ILE A 1 201 ? 10.726 15.622 18.433 1.00 78.44 201 ILE A N 1
ATOM 1623 C CA . ILE A 1 201 ? 9.957 15.688 17.192 1.00 78.44 201 ILE A CA 1
ATOM 1624 C C . ILE A 1 201 ? 9.686 14.259 16.714 1.00 78.44 201 ILE A C 1
ATOM 1626 O O . ILE A 1 201 ? 10.525 13.374 16.871 1.00 78.44 201 ILE A O 1
ATOM 1630 N N . ASN A 1 202 ? 8.495 14.027 16.159 1.00 86.31 202 ASN A N 1
ATOM 1631 C CA . ASN A 1 202 ? 8.120 12.735 15.595 1.00 86.31 202 ASN A CA 1
ATOM 1632 C C . ASN A 1 202 ? 8.807 12.536 14.225 1.00 86.31 202 ASN A C 1
ATOM 1634 O O . ASN A 1 202 ? 8.490 13.286 13.295 1.00 86.31 202 ASN A O 1
ATOM 1638 N N . PRO A 1 203 ? 9.675 11.518 14.059 1.00 87.62 203 PRO A N 1
ATOM 1639 C CA . PRO A 1 203 ? 10.422 11.306 12.818 1.00 87.62 203 PRO A CA 1
ATOM 1640 C C . PRO A 1 203 ? 9.505 11.002 11.628 1.00 87.62 203 PRO A C 1
ATOM 1642 O O . PRO A 1 203 ? 9.768 11.447 10.516 1.00 87.62 203 PRO A O 1
ATOM 1645 N N . CYS A 1 204 ? 8.382 10.318 11.859 1.00 89.06 204 CYS A N 1
ATOM 1646 C CA . CYS A 1 204 ? 7.406 10.000 10.820 1.00 89.06 204 CYS A CA 1
ATOM 1647 C C . CYS A 1 204 ? 6.563 11.200 10.384 1.00 89.06 204 CYS A C 1
ATOM 1649 O O . CYS A 1 204 ? 5.867 11.122 9.374 1.00 89.06 204 CYS A O 1
ATOM 1651 N N . ARG A 1 205 ? 6.598 12.308 11.133 1.00 87.88 205 ARG A N 1
ATOM 1652 C CA . ARG A 1 205 ? 5.948 13.558 10.732 1.00 87.88 205 ARG A CA 1
ATOM 1653 C C . ARG A 1 205 ? 6.843 14.409 9.831 1.00 87.88 205 ARG A C 1
ATOM 1655 O O . ARG A 1 205 ? 6.318 15.130 8.990 1.00 87.88 205 ARG A O 1
ATOM 1662 N N . GLU A 1 206 ? 8.158 14.343 10.023 1.00 85.50 206 GLU A N 1
ATOM 1663 C CA . GLU A 1 206 ? 9.130 15.062 9.191 1.00 85.50 206 GLU A CA 1
ATOM 1664 C C . GLU A 1 206 ? 9.409 14.319 7.886 1.00 85.50 206 GLU A C 1
ATOM 1666 O O . GLU A 1 206 ? 9.265 14.890 6.807 1.00 85.50 206 GLU A O 1
ATOM 1671 N N . ASP A 1 207 ? 9.770 13.039 7.988 1.00 87.94 207 ASP A N 1
ATOM 1672 C CA . ASP A 1 207 ? 10.086 12.190 6.847 1.00 87.94 207 ASP A CA 1
ATOM 1673 C C . ASP A 1 207 ? 9.535 10.777 7.068 1.00 87.94 207 ASP A C 1
ATOM 1675 O O . ASP A 1 207 ? 10.149 9.916 7.703 1.00 87.94 207 ASP A O 1
ATOM 1679 N N . TYR A 1 208 ? 8.354 10.526 6.503 1.00 86.25 208 TYR A N 1
ATOM 1680 C CA . TYR A 1 208 ? 7.664 9.242 6.621 1.00 86.25 208 TYR A CA 1
ATOM 1681 C C . TYR A 1 208 ? 8.417 8.073 5.960 1.00 86.25 208 TYR A C 1
ATOM 1683 O O . TYR A 1 208 ? 8.170 6.913 6.300 1.00 86.25 208 TYR A O 1
ATOM 1691 N N . LYS A 1 209 ? 9.327 8.364 5.020 1.00 84.88 209 LYS A N 1
ATOM 1692 C CA . LYS A 1 209 ? 10.173 7.375 4.329 1.00 84.88 209 LYS A CA 1
ATOM 1693 C C . LYS A 1 209 ? 11.587 7.303 4.913 1.00 84.88 209 LYS A C 1
ATOM 1695 O O . LYS A 1 209 ? 12.391 6.477 4.484 1.00 84.88 209 LYS A O 1
ATOM 1700 N N . GLY A 1 210 ? 11.894 8.156 5.886 1.00 86.62 210 GLY A N 1
ATOM 1701 C CA . GLY A 1 210 ? 13.210 8.255 6.492 1.00 86.62 210 GLY A CA 1
ATOM 1702 C C . GLY A 1 210 ? 13.563 7.035 7.341 1.00 86.62 210 GLY A C 1
ATOM 1703 O O . GLY A 1 210 ? 12.704 6.376 7.929 1.00 86.62 210 GLY A O 1
ATOM 1704 N N . ASN A 1 211 ? 14.865 6.770 7.475 1.00 87.06 211 ASN A N 1
ATOM 1705 C CA . ASN A 1 211 ? 15.376 5.638 8.255 1.00 87.06 211 ASN A CA 1
ATOM 1706 C C . ASN A 1 211 ? 14.940 5.678 9.732 1.00 87.06 211 ASN A C 1
ATOM 1708 O O . ASN A 1 211 ? 14.690 4.630 10.322 1.00 87.06 211 ASN A O 1
ATOM 1712 N N . GLU A 1 212 ? 14.842 6.867 10.335 1.00 87.06 212 GLU A N 1
ATOM 1713 C CA . GLU A 1 212 ? 14.391 7.014 11.727 1.00 87.06 212 GLU A CA 1
ATOM 1714 C C . GLU A 1 212 ? 12.902 6.684 11.886 1.00 87.06 212 GLU A C 1
ATOM 1716 O O . GLU A 1 212 ? 12.512 6.053 12.868 1.00 87.06 212 GLU A O 1
ATOM 1721 N N . CYS A 1 213 ? 12.073 7.028 10.894 1.00 88.25 213 CYS A N 1
ATOM 1722 C CA . CYS A 1 213 ? 10.675 6.614 10.882 1.00 88.25 213 CYS A CA 1
ATOM 1723 C C . CYS A 1 213 ? 10.547 5.097 10.674 1.00 88.25 213 CYS A C 1
ATOM 1725 O O . CYS A 1 213 ? 9.764 4.452 11.367 1.00 88.25 213 CYS A O 1
ATOM 1727 N N . GLU A 1 214 ? 11.358 4.489 9.802 1.00 88.50 214 GLU A N 1
ATOM 1728 C CA . GLU A 1 214 ? 11.387 3.026 9.649 1.00 88.50 214 GLU A CA 1
ATOM 1729 C C . GLU A 1 214 ? 11.784 2.302 10.943 1.00 88.50 214 GLU A C 1
ATOM 1731 O O . GLU A 1 214 ? 11.176 1.288 11.283 1.00 88.50 214 GLU A O 1
ATOM 1736 N N . LYS A 1 215 ? 12.747 2.824 11.715 1.00 87.94 215 LYS A N 1
ATOM 1737 C CA . LYS A 1 215 ? 13.074 2.273 13.043 1.00 87.94 215 LYS A CA 1
ATOM 1738 C C . LYS A 1 215 ? 11.868 2.318 13.980 1.00 87.94 215 LYS A C 1
ATOM 1740 O O . LYS A 1 215 ? 11.561 1.308 14.608 1.00 87.94 215 LYS A O 1
ATOM 1745 N N . LEU A 1 216 ? 11.158 3.447 14.031 1.00 87.56 216 LEU A N 1
ATOM 1746 C CA . LEU 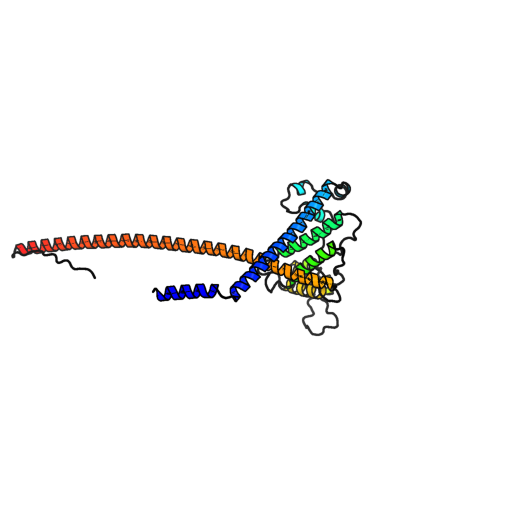A 1 216 ? 9.941 3.576 14.834 1.00 87.56 216 LEU A CA 1
ATOM 1747 C C . LEU A 1 216 ? 8.862 2.575 14.391 1.00 87.56 216 LEU A C 1
ATOM 1749 O O . LEU A 1 216 ? 8.303 1.867 15.226 1.00 87.56 216 LEU A O 1
ATOM 1753 N N . LYS A 1 217 ? 8.620 2.448 13.081 1.00 90.69 217 LYS A N 1
ATOM 1754 C CA . LYS A 1 217 ? 7.679 1.460 12.532 1.00 90.69 217 LYS A CA 1
ATOM 1755 C C . LYS A 1 217 ? 8.040 0.033 12.952 1.00 90.69 217 LYS A C 1
ATOM 1757 O O . LYS A 1 217 ? 7.142 -0.725 13.299 1.00 90.69 217 LYS A O 1
ATOM 1762 N N . ARG A 1 218 ? 9.328 -0.342 12.976 1.00 90.06 218 ARG A N 1
ATOM 1763 C CA . ARG A 1 218 ? 9.760 -1.683 13.432 1.00 90.06 218 ARG A CA 1
ATOM 1764 C C . ARG A 1 218 ? 9.388 -1.946 14.884 1.00 90.06 218 ARG A C 1
ATOM 1766 O O . ARG A 1 218 ? 8.889 -3.025 15.187 1.00 90.06 218 ARG A O 1
ATOM 1773 N N . ILE A 1 219 ? 9.614 -0.969 15.760 1.00 88.25 219 ILE A N 1
ATOM 1774 C CA . ILE A 1 219 ? 9.285 -1.090 17.186 1.00 88.25 219 ILE A CA 1
ATOM 1775 C C . ILE A 1 219 ? 7.772 -1.261 17.361 1.00 88.25 219 ILE A C 1
ATOM 1777 O O . ILE A 1 219 ? 7.331 -2.172 18.057 1.00 88.25 219 ILE A O 1
ATOM 1781 N N . ILE A 1 220 ? 6.987 -0.447 16.649 1.00 89.25 220 ILE A N 1
ATOM 1782 C CA . ILE A 1 220 ? 5.524 -0.535 16.631 1.00 89.25 220 ILE A CA 1
ATOM 1783 C C . ILE A 1 220 ? 5.049 -1.912 16.169 1.00 89.25 220 ILE A C 1
ATOM 1785 O O . ILE A 1 220 ? 4.226 -2.534 16.835 1.00 89.25 220 ILE A O 1
ATOM 1789 N N . VAL A 1 221 ? 5.569 -2.400 15.038 1.00 92.00 221 VAL A N 1
ATOM 1790 C CA . VAL A 1 221 ? 5.211 -3.717 14.497 1.00 92.00 221 VAL A CA 1
ATOM 1791 C C . VAL A 1 221 ? 5.525 -4.799 15.523 1.00 92.00 221 VAL A C 1
ATOM 1793 O O . VAL A 1 221 ? 4.646 -5.600 15.821 1.00 92.00 221 VAL A O 1
ATOM 1796 N N . SER A 1 222 ? 6.721 -4.773 16.121 1.00 90.19 222 SER A N 1
ATOM 1797 C CA . SER A 1 222 ? 7.133 -5.743 17.140 1.00 90.19 222 SER A CA 1
ATOM 1798 C C . SER A 1 222 ? 6.149 -5.799 18.309 1.00 90.19 222 SER A C 1
ATOM 1800 O O . SER A 1 222 ? 5.726 -6.887 18.688 1.00 90.19 222 SER A O 1
ATOM 1802 N N . HIS A 1 223 ? 5.751 -4.644 18.846 1.00 88.69 223 HIS A N 1
ATOM 1803 C CA . HIS A 1 223 ? 4.807 -4.563 19.961 1.00 88.69 223 HIS A CA 1
ATOM 1804 C C . HIS A 1 223 ? 3.390 -4.985 19.554 1.00 88.69 223 HIS A C 1
ATOM 1806 O O . HIS A 1 223 ? 2.729 -5.724 20.277 1.00 88.69 223 HIS A O 1
ATOM 1812 N N . CYS A 1 224 ? 2.913 -4.539 18.385 1.00 90.38 224 CYS A N 1
ATOM 1813 C CA . CYS A 1 224 ? 1.619 -4.948 17.838 1.00 90.38 224 CYS A CA 1
ATOM 1814 C C . CYS A 1 224 ? 1.534 -6.465 17.696 1.00 90.38 224 CYS A C 1
ATOM 1816 O O . CYS A 1 224 ? 0.484 -7.029 17.959 1.00 90.38 224 CYS A O 1
ATOM 1818 N N . THR A 1 225 ? 2.604 -7.114 17.234 1.00 92.25 225 THR A N 1
ATOM 1819 C CA . THR A 1 225 ? 2.626 -8.558 16.964 1.00 92.25 225 THR A CA 1
ATOM 1820 C C . THR A 1 225 ? 3.021 -9.406 18.170 1.00 92.25 225 THR A C 1
ATOM 1822 O O . THR A 1 225 ? 3.148 -10.621 18.030 1.00 92.25 225 THR A O 1
ATOM 1825 N N . ASP A 1 226 ? 3.224 -8.796 19.341 1.00 91.06 226 ASP A N 1
ATOM 1826 C CA . ASP A 1 226 ? 3.532 -9.529 20.564 1.00 91.06 226 ASP A CA 1
ATOM 1827 C C . ASP A 1 226 ? 2.354 -10.456 20.943 1.00 91.06 226 ASP A C 1
ATOM 1829 O O . ASP A 1 226 ? 1.198 -10.014 20.904 1.00 91.06 226 ASP A O 1
ATOM 1833 N N . PRO A 1 227 ? 2.600 -11.722 21.333 1.00 89.50 227 PRO A N 1
ATOM 1834 C CA . PRO A 1 227 ? 1.540 -12.665 21.705 1.00 89.50 227 PRO A CA 1
ATOM 1835 C C . PRO A 1 227 ? 0.642 -12.207 22.866 1.00 89.50 227 PRO A C 1
ATOM 1837 O O . PRO A 1 227 ? -0.481 -12.694 23.002 1.00 89.50 227 PRO A O 1
ATOM 1840 N N . SER A 1 228 ? 1.121 -11.298 23.721 1.00 88.88 228 SER A N 1
ATOM 1841 C CA . SER A 1 228 ? 0.332 -10.699 24.806 1.00 88.88 228 SER A CA 1
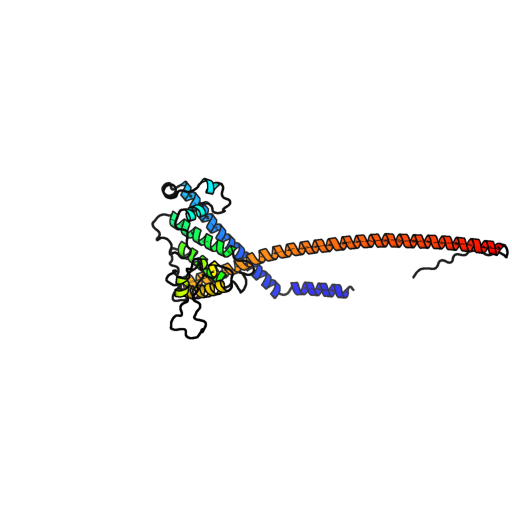ATOM 1842 C C . SER A 1 228 ? -0.619 -9.597 24.326 1.00 88.88 228 SER A C 1
ATOM 1844 O O . SER A 1 228 ? -1.613 -9.309 24.995 1.00 88.88 228 SER A O 1
ATOM 1846 N N . VAL A 1 229 ? -0.338 -9.006 23.162 1.00 89.38 229 VAL A N 1
ATOM 1847 C CA . VAL A 1 229 ? -1.088 -7.891 22.575 1.00 89.38 229 VAL A CA 1
ATOM 1848 C C . VAL A 1 229 ? -2.050 -8.398 21.504 1.00 89.38 229 VAL A C 1
ATOM 1850 O O . VAL A 1 229 ? -3.243 -8.093 21.538 1.00 89.38 229 VAL A O 1
ATOM 1853 N N . MET A 1 230 ? -1.558 -9.202 20.560 1.00 91.69 230 MET A N 1
ATOM 1854 C CA . MET A 1 230 ? -2.325 -9.678 19.413 1.00 91.69 230 MET A CA 1
ATOM 1855 C C . MET A 1 230 ? -2.753 -11.132 19.561 1.00 91.69 230 MET A C 1
ATOM 1857 O O . MET A 1 230 ? -1.955 -12.019 19.837 1.00 91.69 230 MET A O 1
ATOM 1861 N N . SER A 1 231 ? -4.036 -11.396 19.294 1.00 91.88 231 SER A N 1
ATOM 1862 C CA . SER A 1 231 ? -4.543 -12.771 19.268 1.00 91.88 231 SER A CA 1
ATOM 1863 C C . SER A 1 231 ? -3.898 -13.594 18.149 1.00 91.88 231 SER A C 1
ATOM 1865 O O . SER A 1 231 ? -3.685 -13.083 17.050 1.00 91.88 231 SER A O 1
ATOM 1867 N N . GLU A 1 232 ? -3.733 -14.899 18.370 1.00 92.75 232 GLU A N 1
ATOM 1868 C CA . GLU A 1 232 ? -3.223 -15.840 17.360 1.00 92.75 232 GLU A CA 1
ATOM 1869 C C . GLU A 1 232 ? -3.978 -15.732 16.022 1.00 92.75 232 GLU A C 1
ATOM 1871 O O . GLU A 1 232 ? -3.384 -15.678 14.950 1.00 92.75 232 GLU A O 1
ATOM 1876 N N . SER A 1 233 ? -5.311 -15.613 16.068 1.00 91.25 233 SER A N 1
ATOM 1877 C CA . SER A 1 233 ? -6.124 -15.471 14.853 1.00 91.25 233 SER A CA 1
ATOM 1878 C C . SER A 1 233 ? -5.826 -14.188 14.067 1.00 91.25 233 SER A C 1
ATOM 1880 O O . SER A 1 233 ? -5.847 -14.200 12.836 1.00 91.25 233 SER A O 1
ATOM 1882 N N . ALA A 1 234 ? -5.530 -13.090 14.770 1.00 91.62 234 ALA A N 1
ATOM 1883 C CA . ALA A 1 234 ? -5.140 -11.823 14.160 1.00 91.62 234 ALA A CA 1
ATOM 1884 C C . ALA A 1 234 ? -3.719 -11.908 13.600 1.00 91.62 234 ALA A C 1
ATOM 1886 O O . ALA A 1 234 ? -3.481 -11.453 12.486 1.00 91.62 234 ALA A O 1
ATOM 1887 N N . PHE A 1 235 ? -2.810 -12.568 14.317 1.00 94.25 235 PHE A N 1
ATOM 1888 C CA . PHE A 1 235 ? -1.429 -12.768 13.894 1.00 94.25 235 PHE A CA 1
ATOM 1889 C C . PHE A 1 235 ? -1.317 -13.609 12.614 1.00 94.25 235 PHE A C 1
ATOM 1891 O O . PHE A 1 235 ? -0.573 -13.251 11.698 1.00 94.25 235 PHE A O 1
ATOM 1898 N N . GLN A 1 236 ? -2.100 -14.687 12.500 1.00 94.50 236 GLN A N 1
ATOM 1899 C CA . GLN A 1 236 ? -2.163 -15.503 11.280 1.00 94.50 236 GLN A CA 1
ATOM 1900 C C . GLN A 1 236 ? -2.736 -14.717 10.095 1.00 94.50 236 GLN A C 1
ATOM 1902 O O . GLN A 1 236 ? -2.245 -14.818 8.967 1.00 94.50 236 GLN A O 1
ATOM 1907 N N . MET A 1 237 ? -3.759 -13.897 10.348 1.00 94.56 237 MET A N 1
ATOM 1908 C CA . MET A 1 237 ? -4.328 -13.025 9.325 1.00 94.56 237 MET A CA 1
ATOM 1909 C C . MET A 1 237 ? -3.319 -11.973 8.855 1.00 94.56 237 MET A C 1
ATOM 1911 O O . MET A 1 237 ? -3.129 -11.816 7.651 1.00 94.56 237 MET A O 1
ATOM 1915 N N . TYR A 1 238 ? -2.611 -11.347 9.793 1.00 95.44 238 TYR A N 1
ATOM 1916 C CA . TYR A 1 238 ? -1.510 -10.430 9.522 1.00 95.44 238 TYR A CA 1
ATOM 1917 C C . TYR A 1 238 ? -0.434 -11.070 8.638 1.00 95.44 238 TYR A C 1
ATOM 1919 O O . TYR A 1 238 ? -0.059 -10.481 7.628 1.00 95.44 238 TYR A O 1
ATOM 1927 N N . HIS A 1 239 ? 0.003 -12.299 8.930 1.00 94.50 239 HIS A N 1
ATOM 1928 C CA . HIS A 1 239 ? 0.983 -13.005 8.094 1.00 94.50 239 HIS A CA 1
ATOM 1929 C C . HIS A 1 239 ? 0.467 -13.267 6.678 1.00 94.50 239 HIS A C 1
ATOM 1931 O O . HIS A 1 239 ? 1.202 -13.120 5.695 1.00 94.50 239 HIS A O 1
ATOM 1937 N N . SER A 1 240 ? -0.805 -13.647 6.542 1.00 94.50 240 SER A N 1
ATOM 1938 C CA . SER A 1 240 ? -1.421 -13.777 5.221 1.00 94.50 240 SER A CA 1
ATOM 1939 C C . SER A 1 240 ? -1.448 -12.436 4.490 1.00 94.50 240 SER A C 1
ATOM 1941 O O . SER A 1 240 ? -1.201 -12.392 3.285 1.00 94.50 240 SER A O 1
ATOM 1943 N N . ASP A 1 241 ? -1.749 -11.350 5.194 1.00 94.19 241 ASP A N 1
ATOM 1944 C CA . ASP A 1 241 ? -1.827 -10.019 4.613 1.00 94.19 241 ASP A CA 1
ATOM 1945 C C . ASP A 1 241 ? -0.463 -9.440 4.263 1.00 94.19 241 ASP A C 1
ATOM 1947 O O . ASP A 1 241 ? -0.350 -8.823 3.208 1.00 94.19 241 ASP A O 1
ATOM 1951 N N . LEU A 1 242 ? 0.584 -9.736 5.028 1.00 93.81 242 LEU A N 1
ATOM 1952 C CA . LEU A 1 242 ? 1.957 -9.374 4.690 1.00 93.81 242 LEU A CA 1
ATOM 1953 C C . LEU A 1 242 ? 2.374 -9.992 3.352 1.00 93.81 242 LEU A C 1
ATOM 1955 O O . LEU A 1 242 ? 2.811 -9.283 2.450 1.00 93.81 242 LEU A O 1
ATOM 1959 N N . ASN A 1 243 ? 2.090 -11.283 3.153 1.00 92.88 243 ASN A N 1
ATOM 1960 C CA . ASN A 1 243 ? 2.302 -11.938 1.860 1.00 92.88 243 ASN A CA 1
ATOM 1961 C C . ASN A 1 243 ? 1.500 -11.269 0.728 1.00 92.88 243 ASN A C 1
ATOM 1963 O O . ASN A 1 243 ? 1.949 -11.201 -0.419 1.00 92.88 243 ASN A O 1
ATOM 1967 N N . HIS A 1 244 ? 0.287 -10.790 1.007 1.00 91.94 244 HIS A N 1
ATOM 1968 C CA . HIS A 1 244 ? -0.504 -10.052 0.025 1.00 91.94 244 HIS A CA 1
ATOM 1969 C C . HIS A 1 244 ? 0.130 -8.697 -0.325 1.00 91.94 244 HIS A C 1
ATOM 1971 O O . HIS A 1 244 ? 0.171 -8.351 -1.508 1.00 91.94 244 HIS A O 1
ATOM 1977 N N . ILE A 1 245 ? 0.650 -7.965 0.664 1.00 92.81 245 ILE A N 1
ATOM 1978 C CA . ILE A 1 245 ? 1.374 -6.705 0.449 1.00 92.81 245 ILE A CA 1
ATOM 1979 C C . ILE A 1 245 ? 2.648 -6.946 -0.366 1.00 92.81 245 ILE A C 1
ATOM 1981 O O . ILE A 1 245 ? 2.896 -6.219 -1.324 1.00 92.81 245 ILE A O 1
ATOM 1985 N N . ASP A 1 246 ? 3.384 -8.022 -0.102 1.00 91.00 246 ASP A N 1
ATOM 1986 C CA . ASP A 1 246 ? 4.576 -8.385 -0.877 1.00 91.00 246 ASP A CA 1
ATOM 1987 C C . ASP A 1 246 ? 4.259 -8.666 -2.347 1.00 91.00 246 ASP A C 1
ATOM 1989 O O . ASP A 1 246 ? 4.962 -8.214 -3.253 1.00 91.00 246 ASP A O 1
ATOM 1993 N N . ASN A 1 247 ? 3.152 -9.363 -2.609 1.00 91.31 247 ASN A N 1
ATOM 1994 C CA . ASN A 1 247 ? 2.684 -9.573 -3.975 1.00 91.31 247 ASN A CA 1
ATOM 1995 C C . ASN A 1 247 ? 2.296 -8.249 -4.655 1.00 91.31 247 ASN A C 1
ATOM 1997 O O . ASN A 1 247 ? 2.562 -8.078 -5.847 1.00 91.31 247 ASN A O 1
ATOM 2001 N N . ILE A 1 248 ? 1.678 -7.310 -3.927 1.00 90.12 248 ILE A N 1
ATOM 2002 C CA . ILE A 1 248 ? 1.372 -5.965 -4.444 1.00 90.12 248 ILE A CA 1
ATOM 2003 C C . ILE A 1 248 ? 2.667 -5.220 -4.770 1.00 90.12 248 ILE A C 1
ATOM 2005 O O . ILE A 1 248 ? 2.783 -4.682 -5.868 1.00 90.12 248 ILE A O 1
ATOM 2009 N N . CYS A 1 249 ? 3.656 -5.251 -3.880 1.00 89.81 249 CYS A N 1
ATOM 2010 C CA . CYS A 1 249 ? 4.972 -4.671 -4.118 1.00 89.81 249 CYS A CA 1
ATOM 2011 C C . CYS A 1 249 ? 5.619 -5.222 -5.390 1.00 89.81 249 CYS A C 1
ATOM 2013 O O . CYS A 1 249 ? 6.050 -4.456 -6.252 1.00 89.81 249 CYS A O 1
ATOM 2015 N N . PHE A 1 250 ? 5.584 -6.544 -5.568 1.00 89.00 250 PHE A N 1
ATOM 2016 C CA . PHE A 1 250 ? 6.067 -7.184 -6.788 1.00 89.00 250 PHE A CA 1
ATOM 2017 C C . PHE A 1 250 ? 5.320 -6.692 -8.039 1.00 89.00 250 PHE A C 1
ATOM 2019 O O . PHE A 1 250 ? 5.928 -6.443 -9.082 1.00 89.00 250 PHE A O 1
ATOM 2026 N N . TYR A 1 251 ? 3.995 -6.537 -7.949 1.00 88.38 251 TYR A N 1
ATOM 2027 C CA . TYR A 1 251 ? 3.165 -6.010 -9.033 1.00 88.38 251 TYR A CA 1
ATOM 2028 C C . TYR A 1 251 ? 3.527 -4.559 -9.396 1.00 88.38 251 TYR A C 1
ATOM 2030 O O . TYR A 1 251 ? 3.712 -4.270 -10.580 1.00 88.38 251 TYR A O 1
ATOM 2038 N N . LEU A 1 252 ? 3.671 -3.676 -8.403 1.00 85.00 252 LEU A N 1
ATOM 2039 C CA . LEU A 1 252 ? 4.017 -2.265 -8.602 1.00 85.00 252 LEU A CA 1
ATOM 2040 C C . LEU A 1 252 ? 5.429 -2.111 -9.186 1.00 85.00 252 LEU A C 1
ATOM 2042 O O . LEU A 1 252 ? 5.596 -1.466 -10.220 1.00 85.00 252 LEU A O 1
ATOM 2046 N N . GLN A 1 253 ? 6.419 -2.803 -8.614 1.00 83.56 253 GLN A N 1
ATOM 2047 C CA . GLN A 1 253 ? 7.794 -2.819 -9.126 1.00 83.56 253 GLN A CA 1
ATOM 2048 C C . GLN A 1 253 ? 7.870 -3.334 -10.568 1.00 83.56 253 GLN A C 1
ATOM 2050 O O . GLN A 1 253 ? 8.619 -2.798 -11.383 1.00 83.56 253 GLN A O 1
ATOM 2055 N N . SER A 1 254 ? 7.076 -4.353 -10.911 1.00 81.62 254 SER A N 1
ATOM 2056 C CA . SER A 1 254 ? 7.012 -4.872 -12.283 1.00 81.62 254 SER A CA 1
ATOM 2057 C C . SER A 1 254 ? 6.438 -3.846 -13.267 1.00 81.62 254 SER A C 1
ATOM 2059 O O . SER A 1 254 ? 6.854 -3.814 -14.425 1.00 81.62 254 SER A O 1
ATOM 2061 N N . GLY A 1 255 ? 5.488 -3.011 -12.830 1.00 75.88 255 GLY A N 1
ATOM 2062 C CA . GLY A 1 255 ? 4.946 -1.904 -13.623 1.00 75.88 255 GLY A CA 1
ATOM 2063 C C . GLY A 1 255 ? 6.014 -0.860 -13.950 1.00 75.88 255 GLY A C 1
ATOM 2064 O O . GLY A 1 255 ? 6.260 -0.581 -15.125 1.00 75.88 255 GLY A O 1
ATOM 2065 N N . ASP A 1 256 ? 6.710 -0.374 -12.923 1.00 72.12 256 ASP A N 1
ATOM 2066 C CA . ASP A 1 256 ? 7.807 0.590 -13.064 1.00 72.12 256 ASP A CA 1
ATOM 2067 C C . ASP A 1 256 ? 8.954 0.034 -13.911 1.00 72.12 256 ASP A C 1
ATOM 2069 O O . ASP A 1 256 ? 9.501 0.720 -14.780 1.00 72.12 256 ASP A O 1
ATOM 2073 N N . TRP A 1 257 ? 9.315 -1.231 -13.690 1.00 67.94 257 TRP A N 1
ATOM 2074 C CA . TRP A 1 257 ? 10.346 -1.904 -14.470 1.00 67.94 257 TRP A CA 1
ATOM 2075 C C . TRP A 1 257 ? 9.960 -2.018 -15.948 1.00 67.94 257 TRP A C 1
ATOM 2077 O O . TRP A 1 257 ? 10.791 -1.736 -16.815 1.00 67.94 257 TRP A O 1
ATOM 2087 N N . ASN A 1 258 ? 8.710 -2.374 -16.258 1.00 73.88 258 ASN A N 1
ATOM 2088 C CA . ASN A 1 258 ? 8.231 -2.427 -17.640 1.00 73.88 258 ASN A CA 1
ATOM 2089 C C . ASN A 1 258 ? 8.303 -1.048 -18.307 1.00 73.88 258 ASN A C 1
ATOM 2091 O O . ASN A 1 258 ? 8.835 -0.943 -19.410 1.00 73.88 258 ASN A O 1
ATOM 2095 N N . GLN A 1 259 ? 7.852 0.010 -17.626 1.00 75.38 259 GLN A N 1
ATOM 2096 C CA . GLN A 1 259 ? 7.891 1.375 -18.158 1.00 75.38 259 GLN A CA 1
ATOM 2097 C C . GLN A 1 259 ? 9.330 1.853 -18.427 1.00 75.38 259 GLN A C 1
ATOM 2099 O O . GLN A 1 259 ? 9.616 2.433 -19.478 1.00 75.38 259 GLN A O 1
ATOM 2104 N N . ARG A 1 260 ? 10.266 1.589 -17.502 1.00 71.00 260 ARG A N 1
ATOM 2105 C CA . ARG A 1 260 ? 11.692 1.927 -17.679 1.00 71.00 260 ARG A CA 1
ATOM 2106 C C . ARG A 1 260 ? 12.318 1.134 -18.825 1.00 71.00 260 ARG A C 1
ATOM 2108 O O . ARG A 1 260 ? 13.064 1.702 -19.623 1.00 71.00 260 ARG A O 1
ATOM 2115 N N . THR A 1 261 ? 12.004 -0.156 -18.924 1.00 73.25 261 THR A N 1
ATOM 2116 C CA . THR A 1 261 ? 12.462 -1.021 -20.018 1.00 73.25 261 THR A CA 1
ATOM 2117 C C . THR A 1 261 ? 11.960 -0.516 -21.368 1.00 73.25 261 THR A C 1
ATOM 2119 O O . THR A 1 261 ? 12.763 -0.369 -22.285 1.00 73.25 261 THR A O 1
ATOM 2122 N N . GLU A 1 262 ? 10.677 -0.176 -21.487 1.00 73.88 262 GLU A N 1
ATOM 2123 C CA . GLU A 1 262 ? 10.099 0.376 -22.716 1.00 73.88 262 GLU A CA 1
ATOM 2124 C C . GLU A 1 262 ? 10.775 1.696 -23.121 1.00 73.88 262 GLU A C 1
ATOM 2126 O O . GLU A 1 262 ? 11.195 1.855 -24.267 1.00 73.88 262 GLU A O 1
ATOM 2131 N N . SER A 1 263 ? 10.998 2.608 -22.166 1.00 81.75 263 SER A N 1
ATOM 2132 C CA . SER A 1 263 ? 11.724 3.860 -22.423 1.00 81.75 263 SER A CA 1
ATOM 2133 C C . SER A 1 263 ? 13.152 3.622 -22.927 1.00 81.75 263 SER A C 1
ATOM 2135 O O . SER A 1 263 ? 13.599 4.279 -23.869 1.00 81.75 263 SER A O 1
ATOM 2137 N N . ASN A 1 264 ? 13.872 2.670 -22.328 1.00 78.75 264 ASN A N 1
ATOM 2138 C CA . ASN A 1 264 ? 15.235 2.336 -22.736 1.00 78.75 264 ASN A CA 1
ATOM 2139 C C . ASN A 1 264 ? 15.278 1.664 -24.113 1.00 78.75 264 ASN A C 1
ATOM 2141 O O . ASN A 1 264 ? 16.164 1.981 -24.903 1.00 78.75 264 ASN A O 1
ATOM 2145 N N . ILE A 1 265 ? 14.321 0.782 -24.420 1.00 77.19 265 ILE A N 1
ATOM 2146 C CA . ILE A 1 265 ? 14.183 0.177 -25.751 1.00 77.19 265 ILE A CA 1
ATOM 2147 C C . ILE A 1 265 ? 13.963 1.266 -26.803 1.00 77.19 265 ILE A C 1
ATOM 2149 O O . ILE A 1 265 ? 14.645 1.253 -27.825 1.00 77.19 265 ILE A O 1
ATOM 2153 N N . ASN A 1 266 ? 13.096 2.245 -26.531 1.00 82.94 266 ASN A N 1
ATOM 2154 C CA . A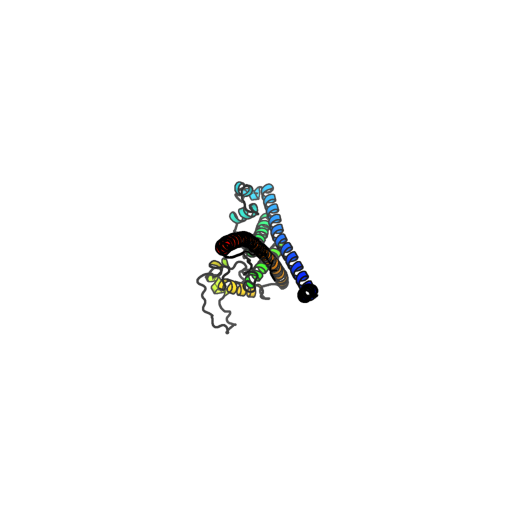SN A 1 266 ? 12.850 3.353 -27.454 1.00 82.94 266 ASN A CA 1
ATOM 2155 C C . ASN A 1 266 ? 14.115 4.200 -27.679 1.00 82.94 266 ASN A C 1
ATOM 2157 O O . ASN A 1 266 ? 14.500 4.427 -28.821 1.00 82.94 266 ASN A O 1
ATOM 2161 N N . LYS A 1 267 ? 14.854 4.558 -26.617 1.00 88.94 267 LYS A N 1
ATOM 2162 C CA . LYS A 1 267 ? 16.138 5.282 -26.746 1.00 88.94 267 LYS A CA 1
ATOM 2163 C C . LYS A 1 267 ? 17.194 4.503 -27.535 1.00 88.94 267 LYS A C 1
ATOM 2165 O O . LYS A 1 267 ? 17.972 5.093 -28.288 1.00 88.94 267 LYS A O 1
ATOM 2170 N N . LEU A 1 268 ? 17.261 3.184 -27.341 1.00 86.62 268 LEU A N 1
ATOM 2171 C CA . LEU A 1 268 ? 18.171 2.315 -28.089 1.00 86.62 268 LEU A CA 1
ATOM 2172 C C . LEU A 1 268 ? 17.774 2.234 -29.565 1.00 86.62 268 LEU A C 1
ATOM 2174 O O . LEU A 1 268 ? 18.653 2.288 -30.423 1.00 86.62 268 LEU A O 1
ATOM 2178 N N . ALA A 1 269 ? 16.476 2.150 -29.862 1.00 83.94 269 ALA A N 1
ATOM 2179 C CA . ALA A 1 269 ? 15.963 2.183 -31.226 1.00 83.94 269 ALA A CA 1
ATOM 2180 C C . ALA A 1 269 ? 16.298 3.516 -31.919 1.00 83.94 269 ALA A C 1
ATOM 2182 O O . ALA A 1 269 ? 16.824 3.505 -33.031 1.00 83.94 269 ALA A O 1
ATOM 2183 N N . ASP A 1 270 ? 16.107 4.648 -31.238 1.00 88.00 270 ASP A N 1
ATOM 2184 C CA . ASP A 1 270 ? 16.469 5.974 -31.754 1.00 88.00 270 ASP A CA 1
ATOM 2185 C C . ASP A 1 270 ? 17.976 6.091 -32.022 1.00 88.00 270 ASP A C 1
ATOM 2187 O O . ASP A 1 270 ? 18.397 6.572 -33.074 1.00 88.00 270 ASP A O 1
ATOM 2191 N N . SER A 1 271 ? 18.806 5.583 -31.104 1.00 89.00 271 SER A N 1
ATOM 2192 C CA . SER A 1 271 ? 20.267 5.566 -31.266 1.00 89.00 271 SER A CA 1
ATOM 2193 C C . SER A 1 271 ? 20.707 4.702 -32.452 1.00 89.00 271 SER A C 1
ATOM 2195 O O . SER A 1 271 ? 21.633 5.068 -33.179 1.00 89.00 271 SER A O 1
ATOM 2197 N N . ALA A 1 272 ? 20.045 3.561 -32.664 1.00 85.06 272 ALA A N 1
ATOM 2198 C CA . ALA A 1 272 ? 20.309 2.683 -33.798 1.00 85.06 272 ALA A CA 1
ATOM 2199 C C . ALA A 1 272 ? 19.918 3.346 -35.127 1.00 85.06 272 ALA A C 1
ATOM 2201 O O . ALA A 1 272 ? 20.709 3.319 -36.069 1.00 85.06 272 ALA A O 1
ATOM 2202 N N . ASN A 1 273 ? 18.755 4.002 -35.187 1.00 89.56 273 ASN A N 1
ATOM 2203 C CA . ASN A 1 273 ? 18.315 4.748 -36.369 1.00 89.56 273 ASN A CA 1
ATOM 2204 C C . ASN A 1 273 ? 19.278 5.897 -36.694 1.00 89.56 273 ASN A C 1
ATOM 2206 O O . ASN A 1 273 ? 19.746 6.007 -37.824 1.00 89.56 273 ASN A O 1
ATOM 2210 N N . HIS A 1 274 ? 19.683 6.672 -35.685 1.00 91.62 274 HIS A N 1
ATOM 2211 C CA . HIS A 1 274 ? 20.677 7.730 -35.855 1.00 91.62 274 HIS A CA 1
ATOM 2212 C C . HIS A 1 274 ? 22.011 7.192 -36.405 1.00 91.62 274 HIS A C 1
ATOM 2214 O O . HIS A 1 274 ? 22.635 7.812 -37.263 1.00 91.62 274 HIS A O 1
ATOM 2220 N N . MET A 1 275 ? 22.463 6.018 -35.951 1.00 82.69 275 MET A N 1
ATOM 2221 C CA . MET A 1 275 ? 23.683 5.395 -36.478 1.00 82.69 275 MET A CA 1
ATOM 2222 C C . MET A 1 275 ? 23.538 4.978 -37.948 1.00 82.69 275 MET A C 1
ATOM 2224 O O . MET A 1 275 ? 24.489 5.129 -38.717 1.00 82.69 275 MET A O 1
ATOM 2228 N N . VAL A 1 276 ? 22.364 4.485 -38.351 1.00 91.38 276 VAL A N 1
ATOM 2229 C CA . VAL A 1 276 ? 22.061 4.169 -39.755 1.00 91.38 276 VAL A CA 1
ATOM 2230 C C . VAL A 1 276 ? 22.090 5.434 -40.616 1.00 91.38 276 VAL A C 1
ATOM 2232 O O . VAL A 1 276 ? 22.696 5.421 -41.687 1.00 91.38 276 VAL A O 1
ATOM 2235 N N . ASP A 1 277 ? 21.525 6.541 -40.138 1.00 90.62 277 ASP A N 1
ATOM 2236 C CA . ASP A 1 277 ? 21.535 7.821 -40.858 1.00 90.62 277 ASP A CA 1
ATOM 2237 C C . ASP A 1 277 ? 22.954 8.378 -41.025 1.00 90.62 277 ASP A C 1
ATOM 2239 O O . ASP A 1 277 ? 23.350 8.806 -42.115 1.00 90.62 277 ASP A O 1
ATOM 2243 N N . VAL A 1 278 ? 23.763 8.307 -39.964 1.00 91.62 278 VAL A N 1
ATOM 2244 C CA . VAL A 1 278 ? 25.186 8.668 -40.010 1.00 91.62 278 VAL A CA 1
ATOM 2245 C C . VAL A 1 278 ? 25.936 7.781 -41.006 1.00 91.62 278 VAL A C 1
ATOM 2247 O O . VAL A 1 278 ? 26.714 8.288 -41.812 1.00 91.62 278 VAL A O 1
ATOM 2250 N N . TYR A 1 279 ? 25.683 6.470 -41.005 1.00 90.31 279 TYR A N 1
ATOM 2251 C CA . TYR A 1 279 ? 26.292 5.540 -41.957 1.00 90.31 279 TYR A CA 1
ATOM 2252 C C . TYR A 1 279 ? 25.917 5.860 -43.409 1.00 90.31 279 TYR A C 1
ATOM 2254 O O . TYR A 1 279 ? 26.799 5.904 -44.266 1.00 90.31 279 TYR A O 1
ATOM 2262 N N . ASN A 1 280 ? 24.638 6.124 -43.688 1.00 91.44 280 ASN A N 1
ATOM 2263 C CA . ASN A 1 280 ? 24.176 6.512 -45.022 1.00 91.44 280 ASN A CA 1
ATOM 2264 C C . ASN A 1 280 ? 24.839 7.818 -45.476 1.00 91.44 280 ASN A C 1
ATOM 2266 O O . ASN A 1 280 ? 25.359 7.893 -46.585 1.00 91.44 280 ASN A O 1
ATOM 2270 N N . THR A 1 281 ? 24.943 8.800 -44.579 1.00 93.06 281 THR A N 1
ATOM 2271 C CA . THR A 1 281 ? 25.642 10.062 -44.858 1.00 93.06 281 THR A CA 1
ATOM 2272 C C . THR A 1 281 ? 27.117 9.828 -45.195 1.00 93.06 281 THR A C 1
ATOM 2274 O O . THR A 1 281 ? 27.637 10.386 -46.162 1.00 93.06 281 THR A O 1
ATOM 2277 N N . PHE A 1 282 ? 27.811 8.980 -44.428 1.00 92.06 282 PHE A N 1
ATOM 2278 C CA . PHE A 1 282 ? 29.200 8.623 -44.723 1.00 92.06 282 PHE A CA 1
ATOM 2279 C C . PHE A 1 282 ? 29.331 7.899 -46.060 1.00 92.06 282 PHE A C 1
ATOM 2281 O O . PHE A 1 282 ? 30.243 8.200 -46.827 1.00 92.06 282 PHE A O 1
ATOM 2288 N N . LYS A 1 283 ? 28.424 6.966 -46.360 1.00 93.00 283 LYS A N 1
ATOM 2289 C CA . LYS A 1 283 ? 28.392 6.250 -47.636 1.00 93.00 283 LYS A CA 1
ATOM 2290 C C . LYS A 1 283 ? 28.274 7.223 -48.812 1.00 93.00 283 LYS A C 1
ATOM 2292 O O . LYS A 1 283 ? 29.071 7.125 -49.745 1.00 93.00 283 LYS A O 1
ATOM 2297 N N . ASP A 1 284 ? 27.367 8.192 -48.730 1.00 92.50 284 ASP A N 1
ATOM 2298 C CA . ASP A 1 284 ? 27.175 9.206 -49.773 1.00 92.50 284 ASP A CA 1
ATOM 2299 C C . ASP A 1 284 ? 28.431 10.078 -49.945 1.00 92.50 284 ASP A C 1
ATOM 2301 O O . ASP A 1 284 ? 28.869 10.358 -51.065 1.00 92.50 284 ASP A O 1
ATOM 2305 N N . GLN A 1 285 ? 29.083 10.462 -48.841 1.00 92.50 285 GLN A N 1
ATOM 2306 C CA . GLN A 1 285 ? 30.356 11.188 -48.891 1.00 92.50 285 GLN A CA 1
ATOM 2307 C C . GLN A 1 285 ? 31.470 10.368 -49.554 1.00 92.50 285 GLN A C 1
ATOM 2309 O O . GLN A 1 285 ? 32.228 10.910 -50.365 1.00 92.50 285 GLN A O 1
ATOM 2314 N N . PHE A 1 286 ? 31.567 9.073 -49.246 1.00 91.25 286 PHE A N 1
ATOM 2315 C CA . PHE A 1 286 ? 32.526 8.171 -49.883 1.00 91.25 286 PHE A CA 1
ATOM 2316 C C . PHE A 1 286 ? 32.270 8.034 -51.384 1.00 91.25 286 PHE A C 1
ATOM 2318 O O . PHE A 1 286 ? 33.224 8.063 -52.162 1.00 91.25 286 PHE A O 1
ATOM 2325 N N . GLU A 1 287 ? 31.011 7.945 -51.810 1.00 92.31 287 GLU A N 1
ATOM 2326 C CA . GLU A 1 287 ? 30.657 7.874 -53.228 1.00 92.31 287 GLU A CA 1
ATOM 2327 C C . GLU A 1 287 ? 31.055 9.156 -53.977 1.00 92.31 287 GLU A C 1
ATOM 2329 O O . GLU A 1 287 ? 31.694 9.094 -55.031 1.00 92.31 287 GLU A O 1
ATOM 2334 N N . ILE A 1 288 ? 30.787 10.330 -53.393 1.00 93.88 288 ILE A N 1
ATOM 2335 C CA . ILE A 1 288 ? 31.218 11.623 -53.947 1.00 93.88 288 ILE A CA 1
ATOM 2336 C C . ILE A 1 288 ? 32.747 11.696 -54.058 1.00 93.88 288 ILE A C 1
ATOM 2338 O O . ILE A 1 288 ? 33.274 12.163 -55.074 1.00 93.88 288 ILE A O 1
ATOM 2342 N N . LEU A 1 289 ? 33.476 11.260 -53.027 1.00 90.75 289 LEU A N 1
ATOM 2343 C CA . LEU A 1 289 ? 34.941 11.251 -53.032 1.00 90.75 289 LEU A CA 1
ATOM 2344 C C . LEU A 1 289 ? 35.497 10.309 -54.101 1.00 90.75 289 LEU A C 1
ATOM 2346 O O . LEU A 1 289 ? 36.406 10.700 -54.833 1.00 90.75 289 LEU A O 1
ATOM 2350 N N . ASN A 1 290 ? 34.924 9.113 -54.229 1.00 91.56 290 ASN A N 1
ATOM 2351 C CA . ASN A 1 290 ? 35.322 8.129 -55.228 1.00 91.56 290 ASN A CA 1
ATOM 2352 C C . ASN A 1 290 ? 35.098 8.660 -56.654 1.00 91.56 290 ASN A C 1
ATOM 2354 O O . ASN A 1 290 ? 36.001 8.630 -57.490 1.00 91.56 290 ASN A O 1
ATOM 2358 N N . ASN A 1 291 ? 33.932 9.259 -56.915 1.00 93.25 291 ASN A N 1
ATOM 2359 C CA . ASN A 1 291 ? 33.633 9.882 -58.206 1.00 93.25 291 ASN A CA 1
ATOM 2360 C C . ASN A 1 291 ? 34.618 11.015 -58.534 1.00 93.25 291 ASN A C 1
ATOM 2362 O O . ASN A 1 291 ? 35.153 11.072 -59.643 1.00 93.25 291 ASN A O 1
ATOM 2366 N N . LYS A 1 292 ? 34.945 11.872 -57.557 1.00 92.88 292 LYS A N 1
ATOM 2367 C CA . LYS A 1 292 ? 35.960 12.925 -57.731 1.00 92.88 292 LYS A CA 1
ATOM 2368 C C . LYS A 1 292 ? 37.355 12.358 -57.997 1.00 92.88 292 LYS A C 1
ATOM 2370 O O . LYS A 1 292 ? 38.063 12.903 -58.842 1.00 92.88 292 LYS A O 1
ATOM 2375 N N . GLN A 1 293 ? 37.767 11.296 -57.303 1.00 89.75 293 GLN A N 1
ATOM 2376 C CA . GLN A 1 293 ? 39.053 10.636 -57.554 1.00 89.75 293 GLN A CA 1
ATOM 2377 C C . GLN A 1 293 ? 39.118 10.076 -58.979 1.00 89.75 293 GLN A C 1
ATOM 2379 O O . GLN A 1 293 ? 40.084 10.354 -59.690 1.00 89.75 293 GLN A O 1
ATOM 2384 N N . ASN A 1 294 ? 38.065 9.396 -59.435 1.00 91.75 294 ASN A N 1
ATOM 2385 C CA . ASN A 1 294 ? 37.973 8.876 -60.800 1.00 91.75 294 ASN A CA 1
ATOM 2386 C C . ASN A 1 294 ? 38.039 9.992 -61.853 1.00 91.75 294 ASN A C 1
ATOM 2388 O O . ASN A 1 294 ? 38.759 9.879 -62.845 1.00 91.75 294 ASN A O 1
ATOM 2392 N N . GLU A 1 295 ? 37.353 11.116 -61.633 1.00 92.62 295 GLU A N 1
ATOM 2393 C CA . GLU A 1 295 ? 37.462 12.273 -62.524 1.00 92.62 295 GLU A CA 1
ATOM 2394 C C . GLU A 1 295 ? 38.874 12.866 -62.570 1.00 92.62 295 GLU A C 1
ATOM 2396 O O . GLU A 1 295 ? 39.349 13.248 -63.644 1.00 92.62 295 GLU A O 1
ATOM 2401 N N . GLN A 1 296 ? 39.541 12.981 -61.419 1.00 89.06 296 GLN A N 1
ATOM 2402 C CA . GLN A 1 296 ? 40.908 13.497 -61.340 1.00 89.06 296 GLN A CA 1
ATOM 2403 C C . GLN A 1 296 ? 41.883 12.575 -62.075 1.00 89.06 296 GLN A C 1
ATOM 2405 O O . GLN A 1 296 ? 42.699 13.068 -62.856 1.00 89.06 296 GLN A O 1
ATOM 2410 N N . LEU A 1 297 ? 41.751 11.258 -61.895 1.00 89.94 297 LEU A N 1
ATOM 2411 C CA . LEU A 1 297 ? 42.534 10.254 -62.617 1.00 89.94 297 LEU A CA 1
ATOM 2412 C C . LEU A 1 297 ? 42.313 10.362 -64.128 1.00 89.94 297 LEU A C 1
ATOM 2414 O O . LEU A 1 297 ? 43.279 10.522 -64.869 1.00 89.94 297 LEU A O 1
ATOM 2418 N N . ASN A 1 298 ? 41.061 10.426 -64.584 1.00 90.06 298 ASN A N 1
ATOM 2419 C CA . ASN A 1 298 ? 40.737 10.593 -66.004 1.00 90.06 298 ASN A CA 1
ATOM 2420 C C . ASN A 1 298 ? 41.309 11.898 -66.590 1.00 90.06 298 ASN A C 1
ATOM 2422 O O . ASN A 1 298 ? 41.792 11.939 -67.724 1.00 90.06 298 ASN A O 1
ATOM 2426 N N . LYS A 1 299 ? 41.267 13.004 -65.833 1.00 90.94 299 LYS A N 1
ATOM 2427 C CA . LYS A 1 299 ? 41.876 14.282 -66.245 1.00 90.94 299 LYS A CA 1
ATOM 2428 C C . LYS A 1 299 ? 43.403 14.193 -66.294 1.00 90.94 299 LYS A C 1
ATOM 2430 O O . LYS A 1 299 ? 44.008 14.815 -67.169 1.00 90.94 299 LYS A O 1
ATOM 2435 N N . ALA A 1 300 ? 44.028 13.477 -65.361 1.00 84.31 300 ALA A N 1
ATOM 2436 C CA . ALA A 1 300 ? 45.469 13.251 -65.341 1.00 84.31 300 ALA A CA 1
ATOM 2437 C C . ALA A 1 300 ? 45.908 12.373 -66.520 1.00 84.31 300 ALA A C 1
ATOM 2439 O O . ALA A 1 300 ? 46.848 12.740 -67.220 1.00 84.31 300 ALA A O 1
ATOM 2440 N N . GLU A 1 301 ? 45.175 11.297 -66.807 1.00 87.19 301 GLU A N 1
ATOM 2441 C CA . GLU A 1 301 ? 45.414 10.413 -67.949 1.00 87.19 301 GLU A CA 1
ATOM 2442 C C . GLU A 1 301 ? 45.318 11.178 -69.275 1.00 87.19 301 GLU A C 1
ATOM 2444 O O . GLU A 1 301 ? 46.254 11.162 -70.073 1.00 87.19 301 GLU A O 1
ATOM 2449 N N . LYS A 1 302 ? 44.254 11.968 -69.481 1.00 88.62 302 LYS A N 1
ATOM 2450 C CA . LYS A 1 302 ? 44.121 12.823 -70.676 1.00 88.62 302 LYS A CA 1
ATOM 2451 C C . LYS A 1 302 ? 45.287 13.802 -70.824 1.00 88.62 302 LYS A C 1
ATOM 2453 O O . LYS A 1 302 ? 45.802 13.983 -71.929 1.00 88.62 302 LYS A O 1
ATOM 2458 N N . ARG A 1 303 ? 45.716 14.434 -69.724 1.00 80.50 303 ARG A N 1
ATOM 2459 C CA . ARG A 1 303 ? 46.873 15.346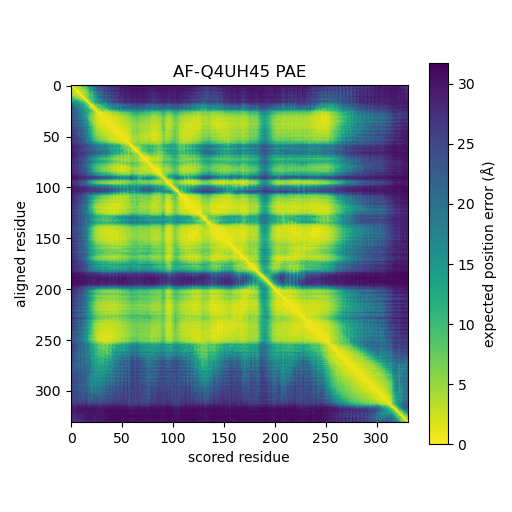 -69.723 1.00 80.50 303 ARG A CA 1
ATOM 2460 C C . ARG A 1 303 ? 48.172 14.616 -70.039 1.00 80.50 303 ARG A C 1
ATOM 2462 O O . ARG A 1 303 ? 48.974 15.131 -70.815 1.00 80.50 303 ARG A O 1
ATOM 2469 N N . TYR A 1 304 ? 48.357 13.422 -69.493 1.00 86.75 304 TYR A N 1
ATOM 2470 C CA . TYR A 1 304 ? 49.498 12.566 -69.779 1.00 86.75 304 TYR A CA 1
ATOM 2471 C C . TYR A 1 304 ? 49.540 12.178 -71.261 1.00 86.75 304 TYR A C 1
ATOM 2473 O O . TYR A 1 304 ? 50.552 12.412 -71.919 1.00 86.75 304 TYR A O 1
ATOM 2481 N N . CYS A 1 305 ? 48.427 11.707 -71.832 1.00 79.62 305 CYS A N 1
ATOM 2482 C CA . CYS A 1 305 ? 48.319 11.413 -73.263 1.00 79.62 305 CYS A CA 1
ATOM 2483 C C . CYS A 1 305 ? 48.629 12.638 -74.134 1.00 79.62 305 CYS A C 1
ATOM 2485 O O . CYS A 1 305 ? 49.359 12.531 -75.120 1.00 79.62 305 CYS A O 1
ATOM 2487 N N . HIS A 1 306 ? 48.117 13.815 -73.767 1.00 82.56 306 HIS A N 1
ATOM 2488 C CA . HIS A 1 306 ? 48.411 15.060 -74.475 1.00 82.56 306 HIS A CA 1
ATOM 2489 C C . HIS A 1 306 ? 49.903 15.428 -74.413 1.00 82.56 306 HIS A C 1
ATOM 2491 O O . HIS A 1 306 ? 50.503 15.747 -75.439 1.00 82.56 306 HIS A O 1
ATOM 2497 N N . PHE A 1 307 ? 50.529 15.331 -73.236 1.00 85.00 307 PHE A N 1
ATOM 2498 C CA . PHE A 1 307 ? 51.967 15.553 -73.069 1.00 85.00 307 PHE A CA 1
ATOM 2499 C C . PHE A 1 307 ? 52.796 14.574 -73.910 1.00 85.00 307 PHE A C 1
ATOM 2501 O O . PHE A 1 307 ? 53.735 14.984 -74.592 1.00 85.00 307 PHE A O 1
ATOM 2508 N N . PHE A 1 308 ? 52.421 13.293 -73.926 1.00 78.00 308 PHE A N 1
ATOM 2509 C CA . PHE A 1 308 ? 53.054 12.283 -74.776 1.00 78.00 308 PHE A CA 1
ATOM 2510 C C . PHE A 1 308 ? 52.910 12.601 -76.261 1.00 78.00 308 PHE A C 1
ATOM 2512 O O . PHE A 1 308 ? 53.882 12.470 -77.002 1.00 78.00 308 PHE A O 1
ATOM 2519 N N . ARG A 1 309 ? 51.739 13.079 -76.695 1.00 76.69 309 ARG A N 1
ATOM 2520 C CA . ARG A 1 309 ? 51.513 13.505 -78.079 1.00 76.69 309 ARG A CA 1
ATOM 2521 C C . ARG A 1 309 ? 52.415 14.678 -78.461 1.00 76.69 309 ARG A C 1
ATOM 2523 O O . ARG A 1 309 ? 53.096 14.585 -79.477 1.00 76.69 309 ARG A O 1
ATOM 2530 N N . ILE A 1 310 ? 52.498 15.722 -77.637 1.00 77.06 310 ILE A N 1
ATOM 2531 C CA . ILE A 1 310 ? 53.421 16.847 -77.871 1.00 77.06 310 ILE A CA 1
ATOM 2532 C C . ILE A 1 310 ? 54.868 16.353 -77.916 1.00 77.06 310 ILE A C 1
ATOM 2534 O O . ILE A 1 310 ? 55.603 16.675 -78.844 1.00 77.06 310 ILE A O 1
ATOM 2538 N N . ARG A 1 311 ? 55.279 15.511 -76.960 1.00 76.06 311 ARG A N 1
ATOM 2539 C CA . ARG A 1 311 ? 56.622 14.919 -76.948 1.00 76.06 311 ARG A CA 1
ATOM 2540 C C . ARG A 1 311 ? 56.902 14.106 -78.214 1.00 76.06 311 ARG A C 1
ATOM 2542 O O . ARG A 1 311 ? 58.017 14.154 -78.719 1.00 76.06 311 ARG A O 1
ATOM 2549 N N . SER A 1 312 ? 55.917 13.365 -78.721 1.00 66.38 312 SER A N 1
ATOM 2550 C CA . SER A 1 312 ? 56.034 12.607 -79.971 1.00 66.38 312 SER A CA 1
ATOM 2551 C C . SER A 1 312 ? 56.107 13.509 -81.202 1.00 66.38 312 SER A C 1
AT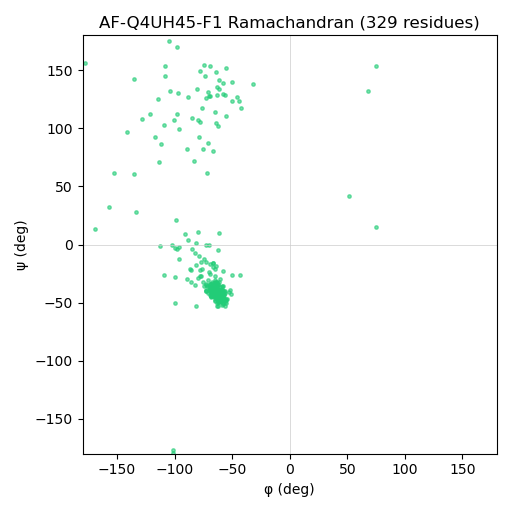OM 2553 O O . SER A 1 312 ? 56.838 13.184 -82.122 1.00 66.38 312 SER A O 1
ATOM 2555 N N . GLN A 1 313 ? 55.423 14.658 -81.204 1.00 68.88 313 GLN A N 1
ATOM 2556 C CA . GLN A 1 313 ? 55.498 15.651 -82.279 1.00 68.88 313 GLN A CA 1
ATOM 2557 C C . GLN A 1 313 ? 56.849 16.370 -82.289 1.00 68.88 313 GLN A C 1
ATOM 2559 O O . GLN A 1 313 ? 57.459 16.486 -83.344 1.00 68.88 313 GLN A O 1
ATOM 2564 N N . LEU A 1 314 ? 57.374 16.741 -81.118 1.00 61.94 314 LEU A N 1
ATOM 2565 C CA . LEU A 1 314 ? 58.747 17.244 -80.971 1.00 61.94 314 LEU A CA 1
ATOM 2566 C C . LEU A 1 314 ? 59.785 16.187 -81.376 1.00 61.94 314 LEU A C 1
ATOM 2568 O O . LEU A 1 314 ? 60.822 16.508 -81.942 1.00 61.94 314 LEU A O 1
ATOM 2572 N N . LYS A 1 315 ? 59.498 14.904 -81.124 1.00 54.66 315 LYS A N 1
ATOM 2573 C CA . LYS A 1 315 ? 60.287 13.790 -81.660 1.00 54.66 315 LYS A CA 1
ATOM 2574 C C . LYS A 1 315 ? 60.000 13.483 -83.129 1.00 54.66 315 LYS A C 1
ATOM 2576 O O . LYS A 1 315 ? 60.808 12.799 -83.718 1.00 54.66 315 LYS A O 1
ATOM 2581 N N . MET A 1 316 ? 58.930 13.959 -83.763 1.00 43.34 316 MET A N 1
ATOM 2582 C CA . MET A 1 316 ? 58.699 13.750 -85.202 1.00 43.34 316 MET A CA 1
ATOM 2583 C C . MET A 1 316 ? 59.522 14.700 -86.078 1.00 43.34 316 MET A C 1
ATOM 2585 O O . MET A 1 316 ? 59.674 14.428 -87.264 1.00 43.34 316 MET A O 1
ATOM 2589 N N . GLU A 1 317 ? 60.180 15.704 -85.495 1.00 46.56 317 GLU A N 1
ATOM 2590 C CA . GLU A 1 317 ? 61.377 16.320 -86.093 1.00 46.56 317 GLU A CA 1
ATOM 2591 C C . GLU A 1 317 ? 62.619 15.394 -86.012 1.00 46.56 317 GLU A C 1
ATOM 2593 O O . GLU A 1 317 ? 63.689 15.722 -86.513 1.00 46.56 317 GLU A O 1
ATOM 2598 N N . SER A 1 318 ? 62.478 14.196 -85.430 1.00 43.72 318 SER A N 1
ATOM 2599 C CA . SER A 1 318 ? 63.499 13.149 -85.287 1.00 43.72 318 SER A CA 1
ATOM 2600 C C . SER A 1 318 ? 62.867 11.735 -85.211 1.00 43.72 318 SER A C 1
ATOM 2602 O O . SER A 1 318 ? 62.994 11.012 -84.227 1.00 43.72 318 SER A O 1
ATOM 2604 N N . SER A 1 319 ? 62.163 11.339 -86.279 1.00 35.16 319 SER A N 1
ATOM 2605 C CA . SER A 1 319 ? 61.690 9.968 -86.572 1.00 35.16 319 SER A CA 1
ATOM 2606 C C . SER A 1 319 ? 60.587 9.320 -85.692 1.00 35.16 319 SER A C 1
ATOM 2608 O O . SER A 1 319 ? 60.617 9.273 -84.467 1.00 35.16 319 SER A O 1
ATOM 2610 N N . TYR A 1 320 ? 59.607 8.754 -86.409 1.00 45.00 320 TYR A N 1
ATOM 2611 C CA . TYR A 1 320 ? 58.449 7.924 -86.032 1.00 45.00 320 TYR A CA 1
ATOM 2612 C C . TYR A 1 320 ? 58.602 6.987 -84.812 1.00 45.00 320 TYR A C 1
ATOM 2614 O O . TYR A 1 320 ? 59.572 6.244 -84.769 1.00 45.00 320 TYR A O 1
ATOM 2622 N N . MET A 1 321 ? 57.576 6.882 -83.937 1.00 41.06 321 MET A N 1
ATOM 2623 C CA . MET A 1 321 ? 56.875 5.606 -83.627 1.00 41.06 321 MET A CA 1
ATOM 2624 C C . MET A 1 321 ? 55.687 5.733 -82.638 1.00 41.06 321 MET A C 1
ATOM 2626 O O . MET A 1 321 ? 55.602 6.657 -81.836 1.00 41.06 321 MET A O 1
ATOM 2630 N N . TYR A 1 322 ? 54.788 4.750 -82.749 1.00 41.69 322 TYR A N 1
ATOM 2631 C CA . TYR A 1 322 ? 53.437 4.537 -82.212 1.00 41.69 322 TYR A CA 1
ATOM 2632 C C . TYR A 1 322 ? 53.218 4.617 -80.685 1.00 41.69 322 TYR A C 1
ATOM 2634 O O . TYR A 1 322 ? 54.071 4.246 -79.886 1.00 41.69 322 TYR A O 1
ATOM 2642 N N . CYS A 1 323 ? 51.990 4.993 -80.297 1.00 37.72 323 CYS A N 1
ATOM 2643 C CA . CYS A 1 323 ? 51.457 4.898 -78.936 1.00 37.72 323 CYS A CA 1
ATOM 2644 C C . CYS A 1 323 ? 50.628 3.605 -78.797 1.00 37.72 323 CYS A C 1
ATOM 2646 O O . CYS A 1 323 ? 49.476 3.565 -79.223 1.00 37.72 323 CYS A O 1
ATOM 2648 N N . THR A 1 324 ? 51.196 2.545 -78.221 1.00 40.19 324 THR A N 1
ATOM 2649 C CA . THR A 1 324 ? 50.444 1.359 -77.773 1.00 40.19 324 THR A CA 1
ATOM 2650 C C . THR A 1 324 ? 50.174 1.472 -76.277 1.00 40.19 324 THR A C 1
ATOM 2652 O O . THR A 1 324 ? 51.098 1.424 -75.469 1.00 40.19 324 THR A O 1
ATOM 2655 N N . ILE A 1 325 ? 48.901 1.645 -75.920 1.00 40.75 325 ILE A N 1
ATOM 2656 C CA . ILE A 1 325 ? 48.407 1.640 -74.541 1.00 40.75 325 ILE A CA 1
ATOM 2657 C C . ILE A 1 325 ? 48.325 0.177 -74.093 1.00 40.75 325 ILE A C 1
ATOM 2659 O O . ILE A 1 325 ? 47.439 -0.555 -74.525 1.00 40.75 325 ILE A O 1
ATOM 2663 N N . THR A 1 326 ? 49.253 -0.266 -73.247 1.00 37.16 326 THR A N 1
ATOM 2664 C CA . THR A 1 326 ? 49.099 -1.521 -72.502 1.00 37.16 326 THR A CA 1
ATOM 2665 C C . THR A 1 326 ? 48.291 -1.246 -71.243 1.00 37.16 326 THR A C 1
ATOM 2667 O O . THR A 1 326 ? 48.777 -0.611 -70.308 1.00 37.16 326 THR A O 1
ATOM 2670 N N . THR A 1 327 ? 47.055 -1.735 -71.237 1.00 41.62 327 THR A N 1
ATOM 2671 C CA . THR A 1 327 ? 46.203 -1.909 -70.059 1.00 41.62 327 THR A CA 1
ATOM 2672 C C . THR A 1 327 ? 46.963 -2.641 -68.951 1.00 41.62 327 THR A C 1
ATOM 2674 O O . THR A 1 327 ? 47.444 -3.753 -69.170 1.00 41.62 327 THR A O 1
ATOM 2677 N N . TRP A 1 328 ? 47.056 -2.040 -67.767 1.00 30.42 328 TRP A N 1
ATOM 2678 C CA . TRP A 1 328 ? 47.461 -2.722 -66.535 1.00 30.42 328 TRP A CA 1
ATOM 2679 C C . TRP A 1 328 ? 46.203 -3.119 -65.749 1.00 30.42 328 TRP A C 1
ATOM 2681 O O . TRP A 1 328 ? 45.343 -2.257 -65.554 1.00 30.42 328 TRP A O 1
ATOM 2691 N N . PRO A 1 329 ? 46.060 -4.378 -65.294 1.00 38.72 329 PRO A N 1
ATOM 2692 C CA . PRO A 1 329 ? 44.988 -4.749 -64.386 1.00 38.72 329 PRO A CA 1
ATOM 2693 C C . PRO A 1 329 ? 45.367 -4.346 -62.954 1.00 38.72 329 PRO A C 1
ATOM 2695 O O . PRO A 1 329 ? 46.485 -4.590 -62.501 1.00 38.72 329 PRO A O 1
ATOM 2698 N N . LEU A 1 330 ? 44.424 -3.718 -62.253 1.00 33.88 330 LEU A N 1
ATOM 2699 C CA . LEU A 1 330 ? 44.459 -3.532 -60.803 1.00 33.88 330 LEU A CA 1
ATOM 2700 C C . LEU A 1 330 ? 44.182 -4.890 -60.132 1.00 33.88 330 LEU A C 1
ATOM 2702 O O . LEU A 1 330 ? 43.182 -5.531 -60.462 1.00 33.88 330 LEU A O 1
ATOM 2706 N N . ILE A 1 331 ? 45.076 -5.316 -59.233 1.00 38.91 331 ILE A N 1
ATOM 2707 C CA . ILE A 1 331 ? 44.829 -6.354 -58.213 1.00 38.91 331 ILE A CA 1
ATOM 2708 C C . ILE A 1 331 ? 44.330 -5.659 -56.952 1.00 38.91 331 ILE A C 1
ATOM 2710 O O . ILE A 1 331 ? 44.934 -4.615 -56.606 1.00 38.91 331 ILE A O 1
#

Foldseek 3Di:
DVVVVVVVVVVVVVVVPDVVVVVVVVVLVVLLVLLVVLLVVLVVQLVVLLVVLVVCVVPPPVVCVVFVADVVCVVPPPDPRRSLVSCCVRDPNADLQDQQDPPPPDPVSLSNNLNSLSVVLNVLLVVDDLVCLDPLVLLSLLLSLLSVLSSVCSNVVHDAFHVVLLQHSDQLPDDLVSVCVSPQDDPPDPDDPPPDPSPPDRPCVVPVSDSVVSVVSVSNSCSSLPCVGGPPVSNVSSVVSSSNSSSNSSNNNVVVVVVVVVVVVVVVVVVVVVVVVVVVVVVVVVVVVVVVVVVVVVVVVVVVVVVVVVVVVVCVVPDDDDDDDDDDDDD

Solvent-accessible surface area (backbone atoms only — not comparable to full-atom values): 18642 Å² total; per-residue (Å²): 116,71,66,61,55,50,53,52,54,53,52,58,55,54,64,76,63,38,68,67,59,56,50,51,54,52,52,53,52,49,38,33,50,52,6,50,52,51,53,49,48,54,54,47,54,42,52,51,40,32,49,53,45,52,50,44,63,75,71,35,66,68,58,55,71,76,39,92,71,63,59,68,51,50,77,69,50,89,57,95,47,39,54,56,50,50,51,44,70,77,45,82,63,73,55,84,49,56,92,63,77,78,82,60,93,52,74,61,63,58,48,52,53,50,35,43,34,49,50,50,40,52,51,58,56,69,68,53,45,66,68,43,59,35,87,79,17,52,32,56,44,46,38,46,12,46,45,48,39,42,40,54,28,56,75,66,77,41,92,64,64,38,53,91,64,48,20,58,65,57,66,54,76,48,48,32,70,57,49,40,63,70,66,48,78,64,95,84,68,89,82,68,96,73,86,76,74,74,43,82,61,44,47,32,61,78,35,66,86,35,72,66,19,38,53,51,39,40,56,31,47,56,43,34,67,29,79,92,49,27,54,70,73,55,51,56,46,24,54,56,33,31,55,48,46,51,20,30,36,50,29,53,41,50,51,55,50,49,54,52,50,53,53,51,51,51,53,51,50,52,53,52,52,52,50,51,53,52,48,51,52,52,50,53,51,50,50,55,50,50,54,52,50,53,51,52,48,54,54,49,49,53,50,49,54,50,51,51,49,52,53,49,52,68,32,54,83,62,63,86,85,84,91,80,86,79,84,77,86,87,129

Organism: Theileria annulata (NCBI:txid5874)

Sequence (331 aa):
MYVLLNLYIIFLTRFSSSSIYRNWTSIAKSNFKKGKETYKLIINNLREKENDCMSLLSNDKHVTENFPIDLDYIHNSTDPYPCLTQFNRIGDKFDIDDEGVEVDDMSYSKIINEAGCWKYVLGEINTLDVDSCDLKGDASRSLIALAKTKCHFLRANRKFPTKEQGCILNPSKFTPGQLNKYLSPNPDNTEDNNSEQEYRINPCREDYKGNECEKLKRIIVSHCTDPSVMSESAFQMYHSDLNHIDNICFYLQSGDWNQRTESNINKLADSANHMVDVYNTFKDQFEILNNKQNEQLNKAEKRYCHFFRIRSQLKMESSYMYCTITTWPLI

Radius of gyration: 38.51 Å; Cα contacts (8 Å, |Δi|>4): 250; chains: 1; bounding box: 97×46×120 Å

Secondary structure (DSSP, 8-state):
-HHHHHHHHHHHHHHTT-HHHHHHHHHHHHHHHHHHHHHHHHHHHHHHHHHHHHHHHHH-HHHHHHS---HHHHHH---SSHHHHHHHHHSS---TTS------S-HHHHHHHHHHHHHHHHHHHHH--TTTTSGGGHHHHHHHHHHHHHHHHHHTT-----TTTT--S-GGG--HHHHHHHHSPPTT-TT--------SS-HHHH-TTSHHHHHHHHHHHHHHT-TTTS-HHHHHHHHHHHHHHHHHHHHHHHHHHHHHHHHHHHHHHHHHHHHHHHHHHHHHHHHHHHHHHHHHHHHHHHHHHHHHHHHHHHHHTT--------PPPP-

Nearest PDB structures (foldseek):
  7rro-assembly1_B6  TM=2.521E-01  e=3.082E+00  Bos taurus
  8j07-assembly1_8P  TM=2.187E-01  e=5.182E+00  Homo sapiens
  8to0-assembly1_j  TM=2.122E-01  e=4.497E+00  Mus musculus
  8otz-assembly1_F2  TM=1.934E-01  e=6.260E+00  Bos taurus
  7ung-assembly1_B1  TM=1.745E-01  e=9.575E+00  Homo sapiens